Protein 1NHY (pdb70)

Organism: Saccharomyces cerevisiae (strain ATCC 204508 / S288c) (NCBI:txid559292)

GO terms:
  GO:0005085 guanyl-nucleotide exchange factor activity (F, IDA)
  GO:0005509 calcium ion binding (F, IDA)
  GO:0005543 phospholipid binding (F, IDA)
  GO:0005634 nucleus (C, IDA)
  GO:0001046 core promoter sequence-specific DNA binding (F, IDA)
  GO:0006414 translational elongation (P, IDA)
  GO:0006449 regulation of translational termination (P, IGI)
  GO:0010494 cytoplasmic stress granule (C, HDA)
  GO:0003700 DNA-binding transcription factor activity (F, IMP)
  GO:0045944 positive regulation of transcription by RNA polymerase II (P, IMP)
  GO:0005840 ribosome (C, IDA)

Radius of gyration: 18.03 Å; Cα contacts (8 Å, |Δi|>4): 320; chains: 1; bounding box: 52×27×50 Å

Sequence (215 aa):
SQGTLYANFRIRTWVPRGLVKALKLDVKVVTPDAAAEQFARDFPLKKVPAFVGPKGYKLTEAAINYYLVKLSQDDKKTQLLGADDDLNAQAQIIRWQSLANSDLCIQIANTIVPLKGGAPYNKKSVDSADAVDKIVDIFENRLKNYTYLATENISLADLVAASIFTRYFESLFGTEWRAQHPAIVRWFNTVRASPFLKDEYKDFKFADKPLSPPQ

Foldseek 3Di:
DFWEWAADQDLLCQLLVLLCQVLVPPYHYHYCVRPVVVCCVLPVVSDDRWIAGPVGDIDHDSVSNLVSLVSRPPVVVCQAQNDPVCVLLNVQLVVLLDCQVPQQLVLCVQEVCQLVPNDPHDCVRSVVSVSNVVSLVVQLVQLVVALERRDNHDYVSLQSSLSSCQSCQAAAQADVNCVVRVSCVNNNVVNCVDSSNVVSCDPRHRHNHRRDHDD

B-factor: mean 69.35, std 16.84, range [37.27, 135.95]

CATH classification: 3.40.30.10 (+1 more: 1.20.1050.10)

Secondary structure (DSSP, 8-state):
---EEE--SSHHHHHHHHHHHHHT---EEE-GGG-HHHHHHH-TT--SSEEE-GGG-EEE---HHHHHHHH------TTTT--TT-HHHHHHHHHHHHHIIIIITGGGGGTHHHHTTSS---HHHHHH--HHHHHHHHHHHHHTT-SSSSSSS--HHHHHHHHHHHHHHHHT--HHHHHH-HHHHHHHHHHHHSTTTGGG-TT-----S---S--

InterPro domains:
  IPR001662 Elongation factor 1B gamma, C-terminal [PF00647] (253-359)
  IPR001662 Elongation factor 1B gamma, C-terminal [PS50040] (254-415)
  IPR001662 Elongation factor 1B gamma, C-terminal [SM01183] (253-359)
  IPR004045 Glutathione S-transferase, N-terminal [PF02798] (3-71)
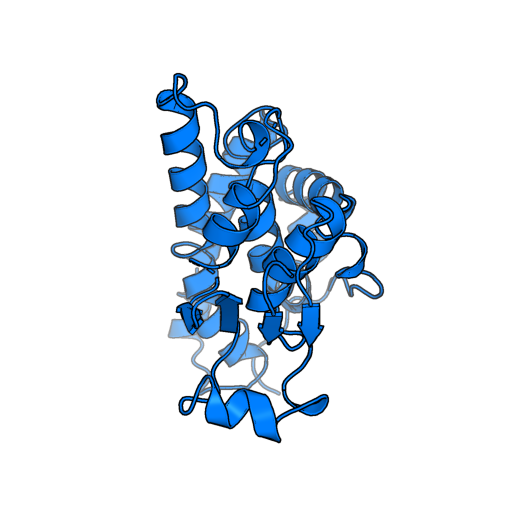  IPR004045 Glutathione S-transferase, N-terminal [PS50404] (1-78)
  IPR004046 Glutathione S-transferase, C-terminal [PF00043] (111-199)
  IPR010987 Glutathione S-transferase, C-terminal-like [PS50405] (89-215)
  IPR036249 Thioredoxin-like superfamily [SSF52833] (1-73)
  IPR036282 Glutathione S-transferase, C-terminal domain superfamily [SSF47616] (77-215)
  IPR036433 Elongation factor EF1B gamma, C-terminal domain superfamily [G3DSA:3.30.70.1010] (254-415)
  IPR036433 Elongation factor EF1B gamma, C-terminal domain superfamily [SSF89942] (254-415)
  IPR040079 Glutathione transferase family [SFLDS00019] (25-197)

Structure (mmCIF, N/CA/C/O backbone):
data_1NHY
#
_entry.id   1NHY
#
_cell.length_a   164.520
_cell.length_b   164.520
_cell.length_c   164.520
_cell.angle_alpha   90.00
_cell.angle_beta   90.00
_cell.angle_gamma   90.00
#
_symmetry.space_group_name_H-M   'I 41 3 2'
#
loop_
_entity.id
_entity.type
_entity.pdbx_description
1 polymer 'Elongation factor 1-gamma 1'
2 non-polymer 'SULFATE ION'
#
loop_
_atom_site.group_PDB
_atom_site.id
_atom_site.type_symbol
_atom_site.label_atom_id
_atom_site.label_alt_id
_atom_site.label_comp_id
_atom_site.label_asym_id
_atom_site.label_entity_id
_atom_site.label_seq_id
_atom_site.pdbx_PDB_ins_code
_atom_site.Cartn_x
_atom_site.Cartn_y
_atom_site.Cartn_z
_atom_site.occupancy
_atom_site.B_iso_or_equiv
_atom_site.auth_seq_id
_atom_site.auth_comp_id
_atom_site.auth_asym_id
_atom_site.auth_atom_id
_atom_site.pdbx_PDB_model_num
ATOM 9 N N . SER A 1 2 ? -2.824 13.175 20.416 1.00 102.13 2 SER A N 1
ATOM 10 C CA . SER A 1 2 ? -2.069 11.926 20.407 1.00 96.71 2 SER A CA 1
ATOM 11 C C . SER A 1 2 ? -2.525 10.849 21.380 1.00 93.28 2 SER A C 1
ATOM 12 O O . SER A 1 2 ? -2.493 9.659 21.065 1.00 91.73 2 SER A O 1
ATOM 15 N N . GLN A 1 3 ? -2.942 11.267 22.565 1.00 88.99 3 GLN A N 1
ATOM 16 C CA . GLN A 1 3 ? -3.363 10.329 23.589 1.00 84.51 3 GLN A CA 1
ATOM 17 C C . GLN A 1 3 ? -4.739 9.707 23.448 1.00 82.54 3 GLN A C 1
ATOM 18 O O . GLN A 1 3 ? -5.138 8.890 24.280 1.00 83.03 3 GLN A O 1
ATOM 24 N N . GLY A 1 4 ? -5.473 10.086 22.407 1.00 78.92 4 GLY A N 1
ATOM 25 C CA . GLY A 1 4 ? -6.783 9.503 22.215 1.00 73.70 4 GLY A CA 1
ATOM 26 C C . GLY A 1 4 ? -7.944 10.465 22.223 1.00 70.28 4 GLY A C 1
ATOM 27 O O . GLY A 1 4 ? -7.787 11.657 22.451 1.00 70.22 4 GLY A O 1
ATOM 28 N N . THR A 1 5 ? -9.126 9.921 21.988 1.00 67.47 5 THR A N 1
ATOM 29 C CA . THR A 1 5 ? -10.336 10.712 21.939 1.00 65.00 5 THR A CA 1
ATOM 30 C C . THR A 1 5 ? -11.401 10.237 22.922 1.00 64.48 5 THR A C 1
ATOM 31 O O . THR A 1 5 ? -11.612 9.043 23.110 1.00 64.86 5 THR A O 1
ATOM 35 N N . LEU A 1 6 ? -12.089 11.184 23.542 1.00 63.11 6 LEU A N 1
ATOM 36 C CA . LEU A 1 6 ? -13.122 10.839 24.489 1.00 61.55 6 LEU A CA 1
ATOM 37 C C . LEU A 1 6 ? -14.490 11.295 24.010 1.00 61.89 6 LEU A C 1
ATOM 38 O O . LEU A 1 6 ? -14.847 12.451 24.176 1.00 61.81 6 LEU A O 1
ATOM 43 N N . TYR A 1 7 ? -15.254 10.395 23.403 1.00 63.02 7 TYR A N 1
ATOM 44 C CA . TYR A 1 7 ? -16.596 10.746 22.949 1.00 63.86 7 TYR A CA 1
ATOM 45 C C . TYR A 1 7 ? -17.464 10.887 24.194 1.00 64.56 7 TYR A C 1
ATOM 46 O O . TYR A 1 7 ? -17.722 9.914 24.900 1.00 64.93 7 TYR A O 1
ATOM 55 N N . ALA A 1 8 ? -17.916 12.101 24.469 1.00 66.45 8 ALA A N 1
ATOM 56 C CA . ALA A 1 8 ? -18.745 12.335 25.640 1.00 67.69 8 ALA A CA 1
ATOM 57 C C . ALA A 1 8 ? -19.645 13.550 25.474 1.00 68.99 8 ALA A C 1
ATOM 58 O O . ALA A 1 8 ? -19.191 14.632 25.107 1.00 69.65 8 ALA A O 1
ATOM 60 N N . ASN A 1 9 ? -20.931 13.356 25.737 1.00 69.51 9 ASN A N 1
ATOM 61 C CA . ASN A 1 9 ? -21.899 14.432 25.650 1.00 69.35 9 ASN A CA 1
ATOM 62 C C . ASN A 1 9 ? -21.901 15.078 27.018 1.00 70.34 9 ASN A C 1
ATOM 63 O O . ASN A 1 9 ? -20.951 14.935 27.774 1.00 69.86 9 ASN A O 1
ATOM 68 N N . PHE A 1 10 ? -22.977 15.771 27.353 1.00 72.82 10 PHE A N 1
ATOM 69 C CA . PHE A 1 10 ? -23.055 16.407 28.654 1.00 74.69 10 PHE A CA 1
ATOM 70 C C . PHE A 1 10 ? -24.110 15.760 29.549 1.00 74.85 10 PHE A C 1
ATOM 71 O O . PHE A 1 10 ? -25.219 16.258 29.714 1.00 73.97 10 PHE A O 1
ATOM 79 N N . ARG A 1 11 ? -23.743 14.606 30.089 1.00 75.67 11 ARG A N 1
ATOM 80 C CA . ARG A 1 11 ? -24.582 13.848 31.004 1.00 75.83 11 ARG A CA 1
ATOM 81 C C . ARG A 1 11 ? -23.694 13.727 32.224 1.00 75.12 11 ARG A C 1
ATOM 82 O O . ARG A 1 11 ? -22.468 13.687 32.099 1.00 75.87 11 ARG A O 1
ATOM 90 N N . ILE A 1 12 ? -24.298 13.683 33.399 1.00 73.66 12 ILE A N 1
ATOM 91 C CA . ILE A 1 12 ? -23.516 13.582 34.614 1.00 72.81 12 ILE A CA 1
ATOM 92 C C . ILE A 1 12 ? -22.354 12.577 34.525 1.00 72.40 12 ILE A C 1
ATOM 93 O O . ILE A 1 12 ? -21.220 12.894 34.922 1.00 72.20 12 ILE A O 1
ATOM 98 N N . ARG A 1 13 ? -22.618 11.380 33.993 1.00 71.27 13 ARG A N 1
ATOM 99 C CA . ARG A 1 13 ? -21.575 10.359 33.886 1.00 69.77 13 ARG A CA 1
ATOM 100 C C . ARG A 1 13 ? -20.389 10.800 33.027 1.00 67.63 13 ARG A C 1
ATOM 101 O O . ARG A 1 13 ? -19.350 10.147 32.998 1.00 66.81 13 ARG A O 1
ATOM 109 N N . THR A 1 14 ? -20.540 11.924 32.341 1.00 65.59 14 THR A N 1
ATOM 110 C CA . THR A 1 14 ? -19.481 12.430 31.494 1.00 64.04 14 THR A CA 1
ATOM 111 C C . THR A 1 14 ? -18.684 13.538 32.150 1.00 62.43 14 THR A C 1
ATOM 112 O O . THR A 1 14 ? -17.562 13.831 31.759 1.00 62.79 14 THR A O 1
ATOM 116 N N . TRP A 1 15 ? -19.265 14.151 33.160 1.00 60.61 15 TRP A N 1
ATOM 117 C CA . TRP A 1 15 ? -18.602 15.249 33.821 1.00 58.48 15 TRP A CA 1
ATOM 118 C C . TRP A 1 15 ? -17.178 14.962 34.279 1.00 56.49 15 TRP A C 1
ATOM 119 O O . TRP A 1 15 ? -16.238 15.616 33.820 1.00 56.43 15 TRP A O 1
ATOM 130 N N . VAL A 1 16 ? -16.998 13.989 35.167 1.00 53.84 16 VAL A N 1
ATOM 131 C CA . VAL A 1 16 ? -15.648 13.696 35.646 1.00 50.47 16 VAL A CA 1
ATOM 132 C C . VAL A 1 16 ? -14.656 13.398 34.527 1.00 48.94 16 VAL A C 1
ATOM 133 O O . VAL A 1 16 ? -13.589 13.992 34.486 1.00 49.31 16 VAL A O 1
ATOM 137 N N . PRO A 1 17 ? -14.981 12.474 33.615 1.00 47.37 17 PRO A N 1
ATOM 138 C CA . PRO A 1 17 ? -14.021 12.200 32.544 1.00 46.80 17 PRO A CA 1
ATOM 139 C C . PRO A 1 17 ? -13.597 13.481 31.862 1.00 48.63 17 PRO A C 1
ATOM 140 O O . PRO A 1 17 ? -12.402 13.725 31.668 1.00 49.26 17 PRO A O 1
ATOM 144 N N . ARG A 1 18 ? -14.580 14.312 31.510 1.00 51.10 18 ARG A N 1
ATOM 145 C CA . ARG A 1 18 ? -14.293 15.571 30.837 1.00 51.67 18 ARG A CA 1
ATOM 146 C C . ARG A 1 18 ? -13.405 16.452 31.708 1.00 51.18 18 ARG A C 1
ATOM 147 O O . ARG A 1 18 ? -12.399 16.993 31.230 1.00 50.54 18 ARG A O 1
ATOM 155 N N . GLY A 1 19 ? -13.776 16.588 32.982 1.00 51.39 19 GLY A N 1
ATOM 156 C CA . GLY A 1 19 ? -12.978 17.387 33.897 1.00 52.09 19 GLY A CA 1
ATOM 157 C C . GLY A 1 19 ? -11.556 16.855 34.040 1.00 53.36 19 GLY A C 1
ATOM 158 O O . GLY A 1 19 ? -10.596 17.620 34.115 1.00 54.25 19 GLY A O 1
ATOM 159 N N . LEU A 1 20 ? -11.425 15.534 34.070 1.00 53.37 20 LEU A N 1
ATOM 160 C CA . LEU A 1 20 ? -10.133 14.882 34.212 1.00 52.10 20 LEU A CA 1
ATOM 161 C C . LEU A 1 20 ? -9.222 15.252 33.083 1.00 53.31 20 LEU A C 1
ATOM 162 O O . LEU A 1 20 ? -8.035 15.501 33.287 1.00 54.76 20 LEU A O 1
ATOM 167 N N . VAL A 1 21 ? -9.769 15.270 31.880 1.00 53.68 21 VAL A N 1
ATOM 168 C CA . VAL A 1 21 ? -8.946 15.620 30.744 1.00 54.71 21 VAL A CA 1
ATOM 169 C C . VAL A 1 21 ? -8.432 17.036 30.914 1.00 56.56 21 VAL A C 1
ATOM 170 O O . VAL A 1 21 ? -7.234 17.285 30.818 1.00 57.21 21 VAL A O 1
ATOM 174 N N . LYS A 1 22 ? -9.340 17.964 31.191 1.00 58.75 22 LYS A N 1
ATOM 175 C CA . LYS A 1 22 ? -8.939 19.354 31.377 1.00 60.56 22 LYS A CA 1
ATOM 176 C C . LYS A 1 22 ? -7.915 19.453 32.502 1.00 58.77 22 LYS A C 1
ATOM 177 O O . LYS A 1 22 ? -6.737 19.736 32.255 1.00 58.67 22 LYS A O 1
ATOM 183 N N . ALA A 1 23 ? -8.366 19.196 33.729 1.00 56.43 23 ALA A N 1
ATOM 184 C CA . ALA A 1 23 ? -7.506 19.275 34.907 1.00 55.84 23 ALA A CA 1
ATOM 185 C C . ALA A 1 23 ? -6.171 18.537 34.820 1.00 56.34 23 ALA A C 1
ATOM 186 O O . ALA A 1 23 ? -5.146 19.064 35.247 1.00 56.10 23 ALA A O 1
ATOM 188 N N . LEU A 1 24 ? -6.163 17.319 34.286 1.00 57.68 24 LEU A N 1
ATOM 189 C CA . LEU A 1 24 ? -4.907 16.595 34.185 1.00 57.66 24 LEU A CA 1
ATOM 190 C C . LEU A 1 24 ? -4.152 17.014 32.938 1.00 58.62 24 LEU A C 1
ATOM 191 O O . LEU A 1 24 ? -3.023 16.583 32.704 1.00 59.48 24 LEU A O 1
ATOM 196 N N . LYS A 1 25 ? -4.777 17.884 32.151 1.00 58.30 25 LYS A N 1
ATOM 197 C CA . LYS A 1 25 ? -4.189 18.371 30.916 1.00 58.46 25 LYS A CA 1
ATOM 198 C C . LYS A 1 25 ? -3.845 17.205 29.997 1.00 58.22 25 LYS A C 1
ATOM 199 O O . LYS A 1 25 ? -2.824 17.220 29.311 1.00 57.66 25 LYS A O 1
ATOM 205 N N . LEU A 1 26 ? -4.695 16.185 29.998 1.00 58.88 26 LEU A N 1
ATOM 206 C CA . LEU A 1 26 ? -4.462 15.032 29.151 1.00 59.41 26 LEU A CA 1
ATOM 207 C C . LEU A 1 26 ? -4.558 15.474 27.696 1.00 60.33 26 LEU A C 1
ATOM 208 O O . LEU A 1 26 ? -5.354 16.352 27.355 1.00 60.13 26 LEU A O 1
ATOM 213 N N . ASP A 1 27 ? -3.738 14.872 26.847 1.00 61.09 27 ASP A N 1
ATOM 214 C CA . ASP A 1 27 ? -3.739 15.201 25.438 1.00 62.52 27 ASP A CA 1
ATOM 215 C C . ASP A 1 27 ? -4.847 14.421 24.746 1.00 61.68 27 ASP A C 1
ATOM 216 O O . ASP A 1 27 ? -4.673 13.867 23.655 1.00 62.27 27 ASP A O 1
ATOM 221 N N . VAL A 1 28 ? -5.997 14.387 25.392 1.00 59.96 28 VAL A N 1
ATOM 222 C CA . VAL A 1 28 ? -7.128 13.655 24.870 1.00 58.29 28 VAL A CA 1
ATOM 223 C C . VAL A 1 28 ? -8.172 14.594 24.283 1.00 58.29 28 VAL A C 1
ATOM 224 O O . VAL A 1 28 ? -8.529 15.602 24.898 1.00 59.10 28 VAL A O 1
ATOM 228 N N . LYS A 1 29 ? -8.651 14.254 23.090 1.00 57.66 29 LYS A N 1
ATOM 229 C CA . LYS A 1 29 ? -9.671 15.027 22.394 1.00 56.64 29 LYS A CA 1
ATOM 230 C C . LYS A 1 29 ? -11.047 14.728 22.948 1.00 55.23 29 LYS A C 1
ATOM 231 O O . LYS A 1 29 ? -11.448 13.568 23.021 1.00 55.90 29 LYS A O 1
ATOM 237 N N . VAL A 1 30 ? -11.782 15.757 23.336 1.00 52.84 30 VAL A N 1
ATOM 238 C CA . VAL A 1 30 ? -13.115 15.518 23.855 1.00 51.27 30 VAL A CA 1
ATOM 239 C C . VAL A 1 30 ? -14.073 15.951 22.769 1.00 51.99 30 VAL A C 1
ATOM 240 O O . VAL A 1 30 ? -13.906 16.999 22.171 1.00 53.25 30 VAL A O 1
ATOM 244 N N . VAL A 1 31 ? -15.067 15.127 22.485 1.00 53.52 31 VAL A N 1
ATOM 245 C CA . VAL A 1 31 ? -16.008 15.438 21.423 1.00 54.91 31 VAL A CA 1
ATOM 246 C C . VAL A 1 31 ? -17.353 14.914 21.815 1.00 57.30 31 VAL A C 1
ATOM 247 O O . VAL A 1 31 ? -17.462 14.022 22.655 1.00 56.88 31 VAL A O 1
ATOM 251 N N . THR A 1 32 ? -18.388 15.461 21.210 1.00 59.85 32 THR A N 1
ATOM 252 C CA . THR A 1 32 ? -19.715 14.982 21.517 1.00 61.59 32 THR A CA 1
ATOM 253 C C . THR A 1 32 ? -20.186 14.222 20.291 1.00 62.71 32 THR A C 1
ATOM 254 O O . THR A 1 32 ? -19.799 14.550 19.170 1.00 61.53 32 THR A O 1
ATOM 258 N N . PRO A 1 33 ? -20.999 13.174 20.485 1.00 65.18 33 PRO A N 1
ATOM 259 C CA . PRO A 1 33 ? -21.478 12.411 19.329 1.00 67.80 33 PRO A CA 1
ATOM 260 C C . PRO A 1 33 ? -21.954 13.302 18.176 1.00 71.02 33 PRO A C 1
ATOM 261 O O . PRO A 1 33 ? -21.610 13.066 17.006 1.00 71.14 33 PRO A O 1
ATOM 265 N N . ASP A 1 34 ? -22.746 14.319 18.528 1.00 73.59 34 ASP A N 1
ATOM 266 C CA . ASP A 1 34 ? -23.299 15.277 17.566 1.00 74.64 34 ASP A CA 1
ATOM 267 C C . ASP A 1 34 ? -22.205 16.015 16.812 1.00 74.40 34 ASP A C 1
ATOM 268 O O . ASP A 1 34 ? -22.394 16.394 15.661 1.00 74.80 34 ASP A O 1
ATOM 273 N N . ALA A 1 35 ? -21.062 16.219 17.458 1.00 73.97 35 ALA A N 1
ATOM 274 C CA . ALA A 1 35 ? -19.952 16.913 16.823 1.00 75.16 35 ALA A CA 1
ATOM 275 C C . ALA A 1 35 ? -19.267 16.038 15.771 1.00 76.11 35 ALA A C 1
ATOM 276 O O . ALA A 1 35 ? -18.570 16.543 14.883 1.00 75.98 35 ALA A O 1
ATOM 278 N N . ALA A 1 36 ? -19.461 14.727 15.873 1.00 76.58 36 ALA A N 1
ATOM 279 C CA . ALA A 1 36 ? -18.847 13.811 14.923 1.00 77.71 36 ALA A CA 1
ATOM 280 C C . ALA A 1 36 ? -19.367 12.395 15.115 1.00 78.49 36 ALA A C 1
ATOM 281 O O . ALA A 1 36 ? -18.669 11.539 15.658 1.00 77.79 36 ALA A O 1
ATOM 283 N N . ALA A 1 37 ? -20.590 12.148 14.653 1.00 79.49 37 ALA A N 1
ATOM 284 C CA . ALA A 1 37 ? -21.211 10.831 14.781 1.00 80.26 37 ALA A CA 1
ATOM 285 C C . ALA A 1 37 ? -20.759 9.842 13.709 1.00 81.43 37 ALA A C 1
ATOM 286 O O . ALA A 1 37 ? -20.923 8.628 13.863 1.00 81.05 37 ALA A O 1
ATOM 288 N N . GLU A 1 38 ? -20.199 10.354 12.619 1.00 84.13 38 GLU A N 1
ATOM 289 C CA . GLU A 1 38 ? -19.722 9.474 11.556 1.00 87.12 38 GLU A CA 1
ATOM 290 C C . GLU A 1 38 ? -18.556 8.647 12.115 1.00 86.78 38 GLU A C 1
ATOM 291 O O . GLU A 1 38 ? -18.275 7.546 11.643 1.00 86.70 38 GLU A O 1
ATOM 297 N N . GLN A 1 39 ? -17.883 9.187 13.129 1.00 86.46 39 GLN A N 1
ATOM 298 C CA . GLN A 1 39 ? -16.768 8.495 13.756 1.00 84.74 39 GLN A CA 1
ATOM 299 C C . GLN A 1 39 ? -17.217 7.777 15.017 1.00 83.03 39 GLN A C 1
ATOM 300 O O . GLN A 1 39 ? -16.738 6.705 15.330 1.00 82.41 39 GLN A O 1
ATOM 306 N N . PHE A 1 40 ? -18.144 8.379 15.742 1.00 81.58 40 PHE A N 1
ATOM 307 C CA . PHE A 1 40 ? -18.628 7.782 16.969 1.00 81.47 40 PHE A CA 1
ATOM 308 C C . PHE A 1 40 ? -19.258 6.421 16.710 1.00 82.51 40 PHE A C 1
ATOM 309 O O . PHE A 1 40 ? -19.054 5.474 17.472 1.00 82.52 40 PHE A O 1
ATOM 317 N N . ALA A 1 41 ? -20.027 6.321 15.632 1.00 84.05 41 ALA A N 1
ATOM 318 C CA . ALA A 1 41 ? -20.688 5.065 15.296 1.00 84.60 41 ALA A CA 1
ATOM 319 C C . ALA A 1 41 ? -19.649 4.030 14.876 1.00 85.04 41 ALA A C 1
ATOM 320 O O . ALA A 1 41 ? -19.693 2.882 15.315 1.00 85.21 41 ALA A O 1
ATOM 322 N N . ARG A 1 42 ? -18.711 4.442 14.031 1.00 85.32 42 ARG A N 1
ATOM 323 C CA . ARG A 1 42 ? -17.664 3.538 13.573 1.00 85.35 42 ARG A CA 1
ATOM 324 C C . ARG A 1 42 ? -16.836 2.974 14.738 1.00 84.26 42 ARG A C 1
ATOM 325 O O . ARG A 1 42 ? -16.419 1.822 14.701 1.00 85.16 42 ARG A O 1
ATOM 333 N N . ASP A 1 43 ? -16.611 3.783 15.773 1.00 82.07 43 ASP A N 1
ATOM 334 C CA . ASP A 1 43 ? -15.816 3.369 16.923 1.00 78.91 43 ASP A CA 1
ATOM 335 C C . ASP A 1 43 ? -16.634 2.693 18.004 1.00 77.52 43 ASP A C 1
ATOM 336 O O . ASP A 1 43 ? -16.128 1.829 18.721 1.00 77.64 43 ASP A O 1
ATOM 341 N N . PHE A 1 44 ? -17.895 3.088 18.129 1.00 74.91 44 PHE A N 1
ATOM 342 C CA . PHE A 1 44 ? -18.754 2.511 19.151 1.00 74.14 44 PHE A CA 1
ATOM 343 C C . PHE A 1 44 ? -20.145 2.225 18.629 1.00 74.14 44 PHE A C 1
ATOM 344 O O . PHE A 1 44 ? -21.105 2.906 18.972 1.00 74.04 44 PHE A O 1
ATOM 352 N N . PRO A 1 45 ? -20.268 1.201 17.779 1.00 74.15 45 PRO A N 1
ATOM 353 C CA . PRO A 1 45 ? -21.549 0.801 17.193 1.00 73.64 45 PRO A CA 1
ATOM 354 C C . PRO A 1 45 ? -22.695 0.751 18.202 1.00 72.92 45 PRO A C 1
ATOM 355 O O . PRO A 1 45 ? -23.860 0.811 17.826 1.00 73.14 45 PRO A O 1
ATOM 359 N N . LEU A 1 46 ? -22.373 0.639 19.482 1.00 71.59 46 LEU A N 1
ATOM 360 C CA . LEU A 1 46 ? -23.416 0.617 20.495 1.00 71.27 46 LEU A CA 1
ATOM 361 C C . LEU A 1 46 ? -23.809 2.053 20.834 1.00 70.88 46 LEU A C 1
ATOM 362 O O . LEU A 1 46 ? -24.652 2.287 21.708 1.00 68.74 46 LEU A O 1
ATOM 367 N N . LYS A 1 47 ? -23.174 3.003 20.143 1.00 71.02 47 LYS A N 1
ATOM 368 C CA . LYS A 1 47 ? -23.420 4.436 20.334 1.00 72.25 47 LYS A CA 1
ATOM 369 C C . LYS A 1 47 ? -23.717 4.805 21.796 1.00 73.34 47 LYS A C 1
ATOM 370 O O . LYS A 1 47 ? -24.675 5.528 22.076 1.00 74.39 47 LYS A O 1
ATOM 376 N N . LYS A 1 48 ? -22.896 4.308 22.719 1.00 73.59 48 LYS A N 1
ATOM 377 C CA . LYS A 1 48 ? -23.068 4.580 24.140 1.00 72.84 48 LYS A CA 1
ATOM 378 C C . LYS A 1 48 ? -21.950 5.511 24.628 1.00 71.38 48 LYS A C 1
ATOM 379 O O . LYS A 1 48 ? -20.866 5.560 24.047 1.00 71.99 48 LYS A O 1
ATOM 385 N N . VAL A 1 49 ? -22.208 6.240 25.707 1.00 69.28 49 VAL A N 1
ATOM 386 C CA . VAL A 1 49 ? -21.227 7.173 26.232 1.00 67.36 49 VAL A CA 1
ATOM 387 C C . VAL A 1 49 ? -21.129 7.048 27.763 1.00 66.51 49 VAL A C 1
ATOM 388 O O . VAL A 1 49 ? -22.103 6.659 28.406 1.00 66.63 49 VAL A O 1
ATOM 392 N N . PRO A 1 50 ? -19.949 7.335 28.367 1.00 64.81 50 PRO A N 1
ATOM 393 C CA . PRO A 1 50 ? -18.658 7.774 27.831 1.00 62.78 50 PRO A CA 1
ATOM 394 C C . PRO A 1 50 ? -17.978 6.684 27.006 1.00 61.80 50 PRO A C 1
ATOM 395 O O . PRO A 1 50 ? -18.096 5.483 27.286 1.00 61.89 50 PRO A O 1
ATOM 399 N N . ALA A 1 51 ? -17.242 7.131 26.000 1.00 59.87 51 ALA A N 1
ATOM 400 C CA . ALA A 1 51 ? -16.538 6.252 25.094 1.00 57.34 51 ALA A CA 1
ATOM 401 C C . ALA A 1 51 ? -15.135 6.806 24.864 1.00 57.59 51 ALA A C 1
ATOM 402 O O . ALA A 1 51 ? -14.962 7.963 24.483 1.00 58.74 51 ALA A O 1
ATOM 404 N N . PHE A 1 52 ? -14.123 5.988 25.099 1.00 57.97 52 PHE A N 1
ATOM 405 C CA . PHE A 1 52 ? -12.764 6.445 24.873 1.00 57.06 52 PHE A CA 1
ATOM 406 C C . PHE A 1 52 ? -12.048 5.629 23.800 1.00 58.33 52 PHE A C 1
ATOM 407 O O . PHE A 1 52 ? -12.295 4.433 23.652 1.00 57.49 52 PHE A O 1
ATOM 415 N N . VAL A 1 53 ? -11.152 6.279 23.064 1.00 60.07 53 VAL A N 1
ATOM 416 C CA . VAL A 1 53 ? -10.396 5.612 22.015 1.00 62.87 53 VAL A CA 1
ATOM 417 C C . VAL A 1 53 ? -8.974 6.098 22.051 1.00 66.42 53 VAL A C 1
ATOM 418 O O . VAL A 1 53 ? -8.709 7.275 21.823 1.00 66.91 53 VAL A O 1
ATOM 422 N N . GLY A 1 54 ? -8.050 5.194 22.325 1.00 70.34 54 GLY A N 1
ATOM 423 C CA . GLY A 1 54 ? -6.659 5.589 22.358 1.00 75.15 54 GLY A CA 1
ATOM 424 C C . GLY A 1 54 ? -5.966 5.068 21.120 1.00 78.10 54 GLY A C 1
ATOM 425 O O . GLY A 1 54 ? -6.609 4.455 20.266 1.00 79.44 54 GLY A O 1
ATOM 426 N N . PRO A 1 55 ? -4.656 5.311 20.984 1.00 79.88 55 PRO A N 1
ATOM 427 C CA . PRO A 1 55 ? -3.883 4.849 19.833 1.00 80.38 55 PRO A CA 1
ATOM 428 C C . PRO A 1 55 ? -3.929 3.324 19.787 1.00 80.75 55 PRO A C 1
ATOM 429 O O . PRO A 1 55 ? -4.367 2.670 20.753 1.00 80.75 55 PRO A O 1
ATOM 433 N N . LYS A 1 56 ? -3.453 2.770 18.672 1.00 79.22 56 LYS A N 1
ATOM 434 C CA . LYS A 1 56 ? -3.439 1.328 18.461 1.00 77.73 56 LYS A CA 1
ATOM 435 C C . LYS A 1 56 ? -4.881 0.825 18.425 1.00 76.08 56 LYS A C 1
ATOM 436 O O . LYS A 1 56 ? -5.124 -0.382 18.426 1.00 77.44 56 LYS A O 1
ATOM 442 N N . GLY A 1 57 ? -5.838 1.748 18.406 1.00 72.87 57 GLY A N 1
ATOM 443 C CA . GLY A 1 57 ? -7.235 1.357 18.347 1.00 69.46 57 GLY A CA 1
ATOM 444 C C . GLY A 1 57 ? -7.842 0.783 19.619 1.00 67.72 57 GLY A C 1
ATOM 445 O O . GLY A 1 57 ? -8.787 -0.002 19.559 1.00 65.85 57 GLY A O 1
ATOM 446 N N . TYR A 1 58 ? -7.309 1.168 20.774 1.00 66.62 58 TYR A N 1
ATOM 447 C CA . TYR A 1 58 ? -7.834 0.680 22.040 1.00 65.51 58 TYR A CA 1
ATOM 448 C C . TYR A 1 58 ? -9.184 1.314 22.298 1.00 64.68 58 TYR A C 1
ATOM 449 O O . TYR A 1 58 ? -9.350 2.525 22.129 1.00 66.00 58 TYR A O 1
ATOM 458 N N . LYS A 1 59 ? -10.153 0.515 22.709 1.00 63.06 59 LYS A N 1
ATOM 459 C CA . LYS A 1 59 ? -11.459 1.079 22.995 1.00 61.53 59 LYS A CA 1
ATOM 460 C C . LYS A 1 59 ? -11.844 0.752 24.422 1.00 60.51 59 LYS A C 1
ATOM 461 O O . LYS A 1 59 ? -11.395 -0.237 24.993 1.00 61.72 59 LYS A O 1
ATOM 467 N N . LEU A 1 60 ? -12.658 1.610 25.010 1.00 59.08 60 LEU A N 1
ATOM 468 C CA . LEU A 1 60 ? -13.051 1.419 26.387 1.00 57.00 60 LEU A CA 1
ATOM 469 C C . LEU A 1 60 ? -14.321 2.221 26.633 1.00 56.82 60 LEU A C 1
ATOM 470 O O . LEU A 1 60 ? -14.540 3.264 26.007 1.00 55.42 60 LEU A O 1
ATOM 475 N N . THR A 1 61 ? -15.151 1.710 27.535 1.00 56.01 61 THR A N 1
ATOM 476 C CA . THR A 1 61 ? -16.409 2.337 27.902 1.00 55.11 61 THR A CA 1
ATOM 477 C C . THR A 1 61 ? -16.656 2.188 29.400 1.00 56.22 61 THR A C 1
ATOM 478 O O . THR A 1 61 ? -15.844 1.615 30.132 1.00 55.71 61 THR A O 1
ATOM 482 N N . GLU A 1 62 ? -17.809 2.682 29.839 1.00 57.29 62 GLU A N 1
ATOM 483 C CA . GLU A 1 62 ? -18.188 2.681 31.251 1.00 57.16 62 GLU A CA 1
ATOM 484 C C . GLU A 1 62 ? -17.348 3.758 31.911 1.00 56.94 62 GLU A C 1
ATOM 485 O O . GLU A 1 62 ? -16.116 3.707 31.906 1.00 55.04 62 GLU A O 1
ATOM 491 N N . ALA A 1 63 ? -18.043 4.757 32.441 1.00 59.10 63 ALA A N 1
ATOM 492 C CA . ALA A 1 63 ? -17.406 5.893 33.070 1.00 60.45 63 ALA A CA 1
ATOM 493 C C . ALA A 1 63 ? -16.253 5.469 33.947 1.00 61.65 63 ALA A C 1
ATOM 494 O O . ALA A 1 63 ? -15.099 5.759 33.626 1.00 63.08 63 ALA A O 1
ATOM 504 N N . ALA A 1 65 ? -14.373 2.997 34.293 1.00 58.37 65 ALA A N 1
ATOM 505 C CA . ALA A 1 65 ? -13.208 2.545 33.570 1.00 55.48 65 ALA A CA 1
ATOM 506 C C . ALA A 1 65 ? -12.466 3.720 32.946 1.00 54.84 65 ALA A C 1
ATOM 507 O O . ALA A 1 65 ? -11.278 3.898 33.189 1.00 54.52 65 ALA A O 1
ATOM 509 N N . ILE A 1 66 ? -13.161 4.528 32.149 1.00 54.16 66 ILE A N 1
ATOM 510 C CA . ILE A 1 66 ? -12.508 5.663 31.516 1.00 53.42 66 ILE A CA 1
ATOM 511 C C . ILE A 1 66 ? -11.852 6.596 32.531 1.00 52.52 66 ILE A C 1
ATOM 512 O O . ILE A 1 66 ? -10.708 7.030 32.339 1.00 52.28 66 ILE A O 1
ATOM 517 N N . ASN A 1 67 ? -12.563 6.888 33.616 1.00 50.53 67 ASN A N 1
ATOM 518 C CA . ASN A 1 67 ? -12.023 7.758 34.649 1.00 50.67 67 ASN A CA 1
ATOM 519 C C . ASN A 1 67 ? -10.678 7.265 35.116 1.00 50.77 67 ASN A C 1
ATOM 520 O O . ASN A 1 67 ? -9.707 8.013 35.142 1.00 52.39 67 ASN A O 1
ATOM 525 N N . TYR A 1 68 ? -10.621 5.995 35.483 1.00 50.53 68 TYR A N 1
ATOM 526 C CA . TYR A 1 68 ? -9.381 5.382 35.958 1.00 48.71 68 TYR A CA 1
ATOM 527 C C . TYR A 1 68 ? -8.302 5.432 34.884 1.00 48.04 68 TYR A C 1
ATOM 528 O O . TYR A 1 68 ? -7.154 5.795 35.151 1.00 46.69 68 TYR A O 1
ATOM 537 N N . TYR A 1 69 ? -8.681 5.053 33.668 1.00 47.97 69 TYR A N 1
ATOM 538 C CA . TYR A 1 69 ? -7.748 5.066 32.563 1.00 48.78 69 TYR A CA 1
ATOM 539 C C . TYR A 1 69 ? -7.166 6.473 32.414 1.00 48.93 69 TYR A C 1
ATOM 540 O O . TYR A 1 69 ? -5.946 6.664 32.439 1.00 49.76 69 TYR A O 1
ATOM 549 N N . LEU A 1 70 ? -8.045 7.458 32.253 1.00 48.25 70 LEU A N 1
ATOM 550 C CA . LEU A 1 70 ? -7.572 8.822 32.100 1.00 47.69 70 LEU A CA 1
ATOM 551 C C . LEU A 1 70 ? -6.626 9.196 33.228 1.00 47.41 70 LEU A C 1
ATOM 552 O O . LEU A 1 70 ? -5.524 9.692 32.988 1.00 46.60 70 LEU A O 1
ATOM 557 N N . VAL A 1 71 ? -7.036 8.966 34.464 1.00 46.14 71 VAL A N 1
ATOM 558 C CA . VAL A 1 71 ? -6.149 9.344 35.552 1.00 46.54 71 VAL A CA 1
ATOM 559 C C . VAL A 1 71 ? -4.755 8.776 35.380 1.00 47.98 71 VAL A C 1
ATOM 560 O O . VAL A 1 71 ? -3.770 9.480 35.566 1.00 48.87 71 VAL A O 1
ATOM 564 N N . LYS A 1 72 ? -4.670 7.497 35.024 1.00 48.87 72 LYS A N 1
ATOM 565 C CA . LYS A 1 72 ? -3.374 6.852 34.846 1.00 49.03 72 LYS A CA 1
ATOM 566 C C . LYS A 1 72 ? -2.565 7.406 33.677 1.00 50.11 72 LYS A C 1
ATOM 567 O O . LYS A 1 72 ? -1.349 7.302 33.680 1.00 51.04 72 LYS A O 1
ATOM 573 N N . LEU A 1 73 ? -3.234 7.973 32.675 1.00 52.65 73 LEU A N 1
ATOM 574 C CA . LEU A 1 73 ? -2.541 8.546 31.519 1.00 55.98 73 LEU A CA 1
ATOM 575 C C . LEU A 1 73 ? -1.714 9.741 31.933 1.00 58.72 73 LEU A C 1
ATOM 576 O O . LEU A 1 73 ? -0.732 10.103 31.282 1.00 59.79 73 LEU A O 1
ATOM 581 N N . SER A 1 74 ? -2.150 10.382 33.007 1.00 61.06 74 SER A N 1
ATOM 582 C CA . SER A 1 74 ? -1.454 11.539 33.514 1.00 63.37 74 SER A CA 1
ATOM 583 C C . SER A 1 74 ? -0.027 11.181 33.874 1.00 66.33 74 SER A C 1
ATOM 584 O O . SER A 1 74 ? 0.279 10.045 34.236 1.00 65.56 74 SER A O 1
ATOM 587 N N . GLN A 1 75 ? 0.850 12.170 33.762 1.00 70.81 75 GLN A N 1
ATOM 588 C CA . GLN A 1 75 ? 2.248 11.995 34.088 1.00 73.66 75 GLN A CA 1
ATOM 589 C C . GLN A 1 75 ? 2.518 12.624 35.499 1.00 74.48 75 GLN A C 1
ATOM 590 O O . GLN A 1 75 ? 3.605 12.373 36.018 1.00 75.38 75 GLN A O 1
ATOM 596 N N . ASP A 1 76 ? 1.586 13.351 36.025 1.00 75.78 76 ASP A N 1
ATOM 597 C CA . ASP A 1 76 ? 1.696 14.033 37.369 1.00 77.56 76 ASP A CA 1
ATOM 598 C C . ASP A 1 76 ? 1.555 13.021 38.519 1.00 78.66 76 ASP A C 1
ATOM 599 O O . ASP A 1 76 ? 0.460 12.829 39.058 1.00 79.67 76 ASP A O 1
ATOM 604 N N . ASP A 1 77 ? 2.658 12.388 38.909 1.00 80.07 77 ASP A N 1
ATOM 605 C CA . ASP A 1 77 ? 2.619 11.387 39.977 1.00 80.76 77 ASP A CA 1
ATOM 606 C C . ASP A 1 77 ? 1.888 11.818 41.229 1.00 79.94 77 ASP A C 1
ATOM 607 O O . ASP A 1 77 ? 1.163 11.028 41.831 1.00 80.39 77 ASP A O 1
ATOM 612 N N . LYS A 1 78 ? 2.077 13.064 41.627 1.00 78.88 78 LYS A N 1
ATOM 613 C CA . LYS A 1 78 ? 1.427 13.556 42.823 1.00 79.04 78 LYS A CA 1
ATOM 614 C C . LYS A 1 78 ? -0.091 13.517 42.663 1.00 78.58 78 LYS A C 1
ATOM 615 O O . LYS A 1 78 ? -0.817 13.167 43.596 1.00 78.10 78 LYS A O 1
ATOM 629 N N . LYS A 1 80 ? -1.902 11.536 40.546 1.00 70.24 80 LYS A N 1
ATOM 630 C CA . LYS A 1 80 ? -2.340 10.161 40.494 1.00 65.76 80 LYS A CA 1
ATOM 631 C C . LYS A 1 80 ? -2.486 9.617 41.905 1.00 64.37 80 LYS A C 1
ATOM 632 O O . LYS A 1 80 ? -3.512 9.025 42.266 1.00 63.51 80 LYS A O 1
ATOM 638 N N . THR A 1 81 ? -1.455 9.834 42.706 1.00 62.44 81 THR A N 1
ATOM 639 C CA . THR A 1 81 ? -1.455 9.397 44.090 1.00 60.23 81 THR A CA 1
ATOM 640 C C . THR A 1 81 ? -2.506 10.123 44.890 1.00 58.43 81 THR A C 1
ATOM 641 O O . THR A 1 81 ? -2.950 9.654 45.923 1.00 57.93 81 THR A O 1
ATOM 645 N N . GLN A 1 82 ? -2.917 11.280 44.416 1.00 57.72 82 GLN A N 1
ATOM 646 C CA . GLN A 1 82 ? -3.895 12.012 45.172 1.00 56.50 82 GLN A CA 1
ATOM 647 C C . GLN A 1 82 ? -5.311 11.583 44.859 1.00 54.39 82 GLN A C 1
ATOM 648 O O . GLN A 1 82 ? -6.171 11.562 45.738 1.00 54.68 82 GLN A O 1
ATOM 654 N N . LEU A 1 83 ? -5.546 11.233 43.604 1.00 52.35 83 LEU A N 1
ATOM 655 C CA . LEU A 1 83 ? -6.868 10.810 43.172 1.00 51.95 83 LEU A CA 1
ATOM 656 C C . LEU A 1 83 ? -7.183 9.345 43.503 1.00 51.73 83 LEU A C 1
ATOM 657 O O . LEU A 1 83 ? -8.281 9.039 43.963 1.00 52.00 83 LEU A O 1
ATOM 662 N N . LEU A 1 84 ? -6.220 8.454 43.284 1.00 51.50 84 LEU A N 1
ATOM 663 C CA . LEU A 1 84 ? -6.406 7.033 43.549 1.00 51.52 84 LEU A CA 1
ATOM 664 C C . LEU A 1 84 ? -5.653 6.499 44.760 1.00 52.40 84 LEU A C 1
ATOM 665 O O . LEU A 1 84 ? -5.842 5.350 45.157 1.00 52.94 84 LEU A O 1
ATOM 670 N N . GLY A 1 85 ? -4.790 7.322 45.336 1.00 52.98 85 GLY A N 1
ATOM 671 C CA . GLY A 1 85 ? -4.020 6.881 46.480 1.00 54.17 85 GLY A CA 1
ATOM 672 C C . GLY A 1 85 ? -2.708 6.271 46.026 1.00 56.72 85 GLY A C 1
ATOM 673 O O . GLY A 1 85 ? -2.613 5.757 44.903 1.00 56.06 85 GLY A O 1
ATOM 674 N N . ALA A 1 86 ? -1.701 6.325 46.903 1.00 59.99 86 ALA A N 1
ATOM 675 C CA . ALA A 1 86 ? -0.362 5.786 46.631 1.00 63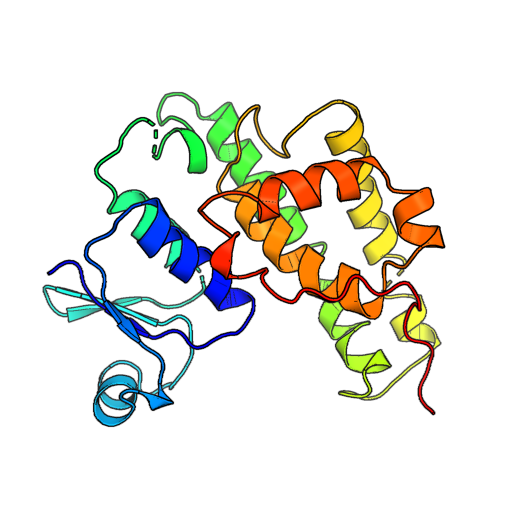.35 86 ALA A CA 1
ATOM 676 C C . ALA A 1 86 ? -0.331 4.268 46.476 1.00 66.02 86 ALA A C 1
ATOM 677 O O . ALA A 1 86 ? -1.153 3.559 47.065 1.00 66.75 86 ALA A O 1
ATOM 679 N N . ASP A 1 87 ? 0.619 3.757 45.692 1.00 68.85 87 ASP A N 1
ATOM 680 C CA . ASP A 1 87 ? 0.718 2.311 45.503 1.00 71.88 87 ASP A CA 1
ATOM 681 C C . ASP A 1 87 ? 1.173 1.692 46.811 1.00 71.63 87 ASP A C 1
ATOM 682 O O . ASP A 1 87 ? 0.750 0.602 47.183 1.00 71.89 87 ASP A O 1
ATOM 687 N N . ASP A 1 88 ? 2.042 2.388 47.518 1.00 71.36 88 ASP A N 1
ATOM 688 C CA . ASP A 1 88 ? 2.517 1.876 48.793 1.00 71.15 88 ASP A CA 1
ATOM 689 C C . ASP A 1 88 ? 1.509 2.223 49.889 1.00 69.80 88 ASP A C 1
ATOM 690 O O . ASP A 1 88 ? 1.746 1.950 51.060 1.00 70.72 88 ASP A O 1
ATOM 695 N N . ASP A 1 89 ? 0.390 2.836 49.511 1.00 67.90 89 ASP A N 1
ATOM 696 C CA . ASP A 1 89 ? -0.622 3.212 50.491 1.00 64.88 89 ASP A CA 1
ATOM 697 C C . ASP A 1 89 ? -1.942 2.499 50.229 1.00 63.20 89 ASP A C 1
ATOM 698 O O . ASP A 1 89 ? -2.950 3.124 49.876 1.00 64.09 89 ASP A O 1
ATOM 703 N N . LEU A 1 90 ? -1.936 1.184 50.410 1.00 60.52 90 LEU A N 1
ATOM 704 C CA . LEU A 1 90 ? -3.122 0.377 50.184 1.00 56.28 90 LEU A CA 1
ATOM 705 C C . LEU A 1 90 ? -4.307 0.862 50.999 1.00 54.58 90 LEU A C 1
ATOM 706 O O . LEU A 1 90 ? -5.406 1.047 50.458 1.00 54.50 90 LEU A O 1
ATOM 711 N N . ASN A 1 91 ? -4.099 1.082 52.291 1.00 52.82 91 ASN A N 1
ATOM 712 C CA . ASN A 1 91 ? -5.197 1.540 53.130 1.00 51.86 91 ASN A CA 1
ATOM 713 C C . ASN A 1 91 ? -6.041 2.639 52.497 1.00 51.73 91 ASN A C 1
ATOM 714 O O . ASN A 1 91 ? -7.274 2.656 52.649 1.00 52.18 91 ASN A O 1
ATOM 719 N N . ALA A 1 92 ? -5.369 3.543 51.779 1.00 49.68 92 ALA A N 1
ATOM 720 C CA . ALA A 1 92 ? -6.023 4.658 51.128 1.00 47.63 92 ALA A CA 1
ATOM 721 C C . ALA A 1 92 ? -6.720 4.247 49.845 1.00 49.42 92 ALA A C 1
ATOM 722 O O . ALA A 1 92 ? -7.874 4.630 49.585 1.00 49.89 92 ALA A O 1
ATOM 724 N N . GLN A 1 93 ? -6.008 3.479 49.033 1.00 49.15 93 GLN A N 1
ATOM 725 C CA . GLN A 1 93 ? -6.586 3.045 47.792 1.00 50.09 93 GLN A CA 1
ATOM 726 C C . GLN A 1 93 ? -7.932 2.414 48.083 1.00 51.59 93 GLN A C 1
ATOM 727 O O . GLN A 1 93 ? -8.947 2.799 47.486 1.00 51.76 93 GLN A O 1
ATOM 733 N N . ALA A 1 94 ? -7.947 1.464 49.017 1.00 52.17 94 ALA A N 1
ATOM 734 C CA . ALA A 1 94 ? -9.189 0.774 49.358 1.00 52.82 94 ALA A CA 1
ATOM 735 C C . ALA A 1 94 ? -10.279 1.748 49.785 1.00 53.28 94 ALA A C 1
ATOM 736 O O . ALA A 1 94 ? -11.399 1.743 49.244 1.00 54.57 94 ALA A O 1
ATOM 738 N N . GLN A 1 95 ? -9.948 2.585 50.758 1.00 51.64 95 GLN A N 1
ATOM 739 C CA . GLN A 1 95 ? -10.900 3.554 51.242 1.00 50.09 95 GLN A CA 1
ATOM 740 C C . GLN A 1 95 ? -11.497 4.383 50.121 1.00 48.99 95 GLN A C 1
ATOM 741 O O . GLN A 1 95 ? -12.696 4.675 50.120 1.00 48.24 95 GLN A O 1
ATOM 747 N N . ILE A 1 96 ? -10.667 4.762 49.160 1.00 46.63 96 ILE A N 1
ATOM 748 C CA . ILE A 1 96 ? -11.165 5.556 48.057 1.00 45.24 96 ILE A CA 1
ATOM 749 C C . ILE A 1 96 ? -12.210 4.752 47.293 1.00 46.06 96 ILE A C 1
ATOM 750 O O . ILE A 1 96 ? -13.239 5.283 46.866 1.00 48.52 96 ILE A O 1
ATOM 755 N N . ILE A 1 97 ? -11.943 3.463 47.134 1.00 45.12 97 ILE A N 1
ATOM 756 C CA . ILE A 1 97 ? -12.836 2.566 46.416 1.00 43.03 97 ILE A CA 1
ATOM 757 C C . ILE A 1 97 ? -14.096 2.347 47.215 1.00 43.35 97 ILE A C 1
ATOM 758 O O . ILE A 1 97 ? -15.178 2.100 46.669 1.00 43.63 97 ILE A O 1
ATOM 763 N N . ARG A 1 98 ? -13.954 2.425 48.526 1.00 42.47 98 ARG A N 1
ATOM 764 C CA . ARG A 1 98 ? -15.108 2.246 49.370 1.00 43.19 98 ARG A CA 1
ATOM 765 C C . ARG A 1 98 ? -16.141 3.306 49.027 1.00 43.95 98 ARG A C 1
ATOM 766 O O . ARG A 1 98 ? -17.243 2.985 48.587 1.00 43.59 98 ARG A O 1
ATOM 774 N N . TRP A 1 99 ? -15.785 4.573 49.201 1.00 45.41 99 TRP A N 1
ATOM 775 C CA . TRP A 1 99 ? -16.733 5.627 48.892 1.00 45.97 99 TRP A CA 1
ATOM 776 C C . TRP A 1 99 ? -17.074 5.642 47.431 1.00 47.94 99 TRP A C 1
ATOM 777 O O . TRP A 1 99 ? -18.232 5.858 47.050 1.00 47.89 99 TRP A O 1
ATOM 788 N N . GLN A 1 100 ? -16.059 5.390 46.612 1.00 50.73 100 GLN A N 1
ATOM 789 C CA . GLN A 1 100 ? -16.255 5.318 45.181 1.00 53.48 100 GLN A CA 1
ATOM 790 C C . GLN A 1 100 ? -17.463 4.416 44.954 1.00 53.32 100 GLN A C 1
ATOM 791 O O . GLN A 1 100 ? -18.254 4.620 44.042 1.00 53.40 100 GLN A O 1
ATOM 797 N N . SER A 1 101 ? -17.608 3.422 45.813 1.00 54.50 101 SER A N 1
ATOM 798 C CA . SER A 1 101 ? -18.705 2.476 45.706 1.00 55.97 101 SER A CA 1
ATOM 799 C C . SER A 1 101 ? -20.030 2.899 46.348 1.00 56.57 101 SER A C 1
ATOM 800 O O . SER 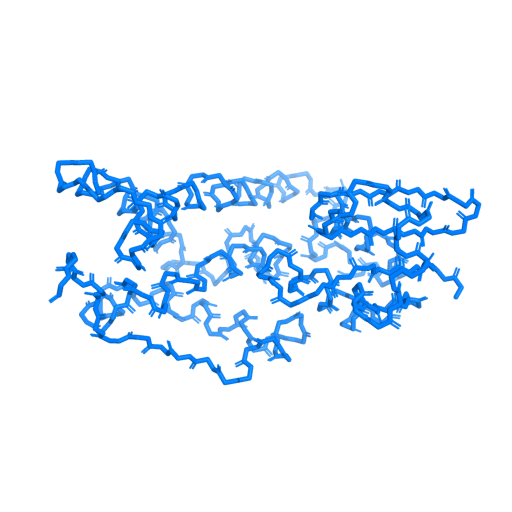A 1 101 ? -21.092 2.756 45.739 1.00 56.53 101 SER A O 1
ATOM 803 N N . LEU A 1 102 ? -19.973 3.390 47.585 1.00 57.09 102 LEU A N 1
ATOM 804 C CA . LEU A 1 102 ? -21.168 3.850 48.299 1.00 57.54 102 LEU A CA 1
ATOM 805 C C . LEU A 1 102 ? -21.960 4.843 47.459 1.00 58.43 102 LEU A C 1
ATOM 806 O O . LEU A 1 102 ? -23.193 4.853 47.460 1.00 57.97 102 LEU A O 1
ATOM 811 N N . ALA A 1 103 ? -21.226 5.695 46.755 1.00 59.67 103 ALA A N 1
ATOM 812 C CA . ALA A 1 103 ? -21.824 6.703 45.917 1.00 60.61 103 ALA A CA 1
ATOM 813 C C . ALA A 1 103 ? -22.347 6.083 44.645 1.00 62.15 103 ALA A C 1
ATOM 814 O O . ALA A 1 103 ? -23.543 6.125 44.356 1.00 62.33 103 ALA A O 1
ATOM 816 N N . ASN A 1 104 ? -21.422 5.503 43.890 1.00 64.18 104 ASN A N 1
ATOM 817 C CA . ASN A 1 104 ? -21.726 4.880 42.617 1.00 65.83 104 ASN A CA 1
ATOM 818 C C . ASN A 1 104 ? -22.800 3.811 42.668 1.00 66.90 104 ASN A C 1
ATOM 819 O O . ASN A 1 104 ? -23.422 3.492 41.656 1.00 68.73 104 ASN A O 1
ATOM 824 N N . SER A 1 105 ? -23.007 3.247 43.847 1.00 66.10 105 SER A N 1
ATOM 825 C CA . SER A 1 105 ? -24.020 2.221 44.019 1.00 64.73 105 SER A CA 1
ATOM 826 C C . SER A 1 105 ? -25.050 2.716 45.018 1.00 64.29 105 SER A C 1
ATOM 827 O O . SER A 1 105 ? -26.029 3.357 44.651 1.00 65.67 105 SER A O 1
ATOM 830 N N . ASP A 1 106 ? -24.804 2.441 46.293 1.00 62.11 106 ASP A N 1
ATOM 831 C CA . ASP A 1 106 ? -25.717 2.839 47.361 1.00 60.89 106 ASP A CA 1
ATOM 832 C C . ASP A 1 106 ? -26.548 4.094 47.151 1.00 60.42 106 ASP A C 1
ATOM 833 O O . ASP A 1 106 ? -27.750 4.071 47.380 1.00 61.52 106 ASP A O 1
ATOM 838 N N . LEU A 1 107 ? -25.927 5.180 46.721 1.00 59.38 107 LEU A N 1
ATOM 839 C CA . LEU A 1 107 ? -26.657 6.415 46.530 1.00 59.06 107 LEU A CA 1
ATOM 840 C C . LEU A 1 107 ? -27.221 6.628 45.127 1.00 60.43 107 LEU A C 1
ATOM 841 O O . LEU A 1 107 ? -28.366 7.037 44.971 1.00 62.50 107 LEU A O 1
ATOM 846 N N . CYS A 1 108 ? -26.416 6.365 44.110 1.00 60.23 108 CYS A N 1
ATOM 847 C CA . CYS A 1 108 ? -26.843 6.543 42.733 1.00 59.25 108 CYS A CA 1
ATOM 848 C C . CYS A 1 108 ? -28.047 5.665 42.388 1.00 59.56 108 CYS A C 1
ATOM 849 O O . CYS A 1 108 ? -28.867 6.022 41.542 1.00 58.15 108 CYS A O 1
ATOM 852 N N . ILE A 1 109 ? -28.157 4.514 43.049 1.00 60.80 109 ILE A N 1
ATOM 853 C CA . ILE A 1 109 ? -29.250 3.587 42.782 1.00 60.97 109 ILE A CA 1
ATOM 854 C C . ILE A 1 109 ? -30.609 4.235 42.877 1.00 62.39 109 ILE A C 1
ATOM 855 O O . ILE A 1 109 ? -31.418 4.151 41.954 1.00 63.29 109 ILE A O 1
ATOM 860 N N . GLN A 1 110 ? -30.855 4.875 44.010 1.00 62.28 110 GLN A N 1
ATOM 861 C CA . GLN A 1 110 ? -32.131 5.512 44.272 1.00 61.93 110 GLN A CA 1
ATOM 862 C C . GLN A 1 110 ? -32.585 6.592 43.311 1.00 61.71 110 GLN A C 1
ATOM 863 O O . GLN A 1 110 ? -33.769 6.900 43.257 1.00 62.69 110 GLN A O 1
ATOM 869 N N . ILE A 1 111 ? -31.669 7.178 42.554 1.00 60.96 111 ILE A N 1
ATOM 870 C CA . ILE A 1 111 ? -32.095 8.199 41.621 1.00 60.60 111 ILE A CA 1
ATOM 871 C C . ILE A 1 111 ? -33.254 7.670 40.759 1.00 62.47 111 ILE A C 1
ATOM 872 O O . ILE A 1 111 ? -34.290 8.324 40.614 1.00 62.33 111 ILE A O 1
ATOM 877 N N . ALA A 1 112 ? -33.087 6.474 40.207 1.00 63.37 112 ALA A N 1
ATOM 878 C CA . ALA A 1 112 ? -34.123 5.876 39.364 1.00 63.68 112 ALA A CA 1
ATOM 879 C C . ALA A 1 112 ? -35.336 5.432 40.178 1.00 64.45 112 ALA A C 1
ATOM 880 O O . ALA A 1 112 ? -36.278 4.845 39.656 1.00 65.12 112 ALA A O 1
ATOM 882 N N . ASN A 1 113 ? -35.307 5.696 41.470 1.00 65.66 113 ASN A N 1
ATOM 883 C CA . ASN A 1 113 ? -36.416 5.316 42.329 1.00 66.70 113 ASN A CA 1
ATOM 884 C C . ASN A 1 113 ? -37.000 6.540 42.977 1.00 67.93 113 ASN A C 1
ATOM 885 O O . ASN A 1 113 ? -37.904 6.442 43.798 1.00 69.21 113 ASN A O 1
ATOM 890 N N . THR A 1 114 ? -36.477 7.701 42.602 1.00 68.18 114 THR A N 1
ATOM 891 C CA . THR A 1 114 ? -36.961 8.944 43.161 1.00 68.02 114 THR A CA 1
ATOM 892 C C . THR A 1 114 ? -36.959 10.019 42.090 1.00 68.54 114 THR A C 1
ATOM 893 O O . THR A 1 114 ? -38.002 10.349 41.550 1.00 68.96 114 THR A O 1
ATOM 897 N N . ILE A 1 115 ? -35.794 10.559 41.763 1.00 68.76 115 ILE A N 1
ATOM 898 C CA . ILE A 1 115 ? -35.751 11.602 40.754 1.00 70.24 115 ILE A CA 1
ATOM 899 C C . ILE A 1 115 ? -36.554 11.207 39.520 1.00 72.26 115 ILE A C 1
ATOM 900 O O . ILE A 1 115 ? -37.513 11.878 39.180 1.00 72.17 115 ILE A O 1
ATOM 905 N N . VAL A 1 116 ? -36.182 10.114 38.864 1.00 74.82 116 VAL A N 1
ATOM 906 C CA . VAL A 1 116 ? -36.895 9.683 37.662 1.00 77.22 116 VAL A CA 1
ATOM 907 C C . VAL A 1 116 ? -38.416 9.656 37.853 1.00 78.35 116 VAL A C 1
ATOM 908 O O . VAL A 1 116 ? -39.145 10.257 37.068 1.00 77.84 116 VAL A O 1
ATOM 912 N N . PRO A 1 117 ? -38.915 8.950 38.891 1.00 79.38 117 PRO A N 1
ATOM 913 C CA . PRO A 1 117 ? -40.359 8.878 39.143 1.00 81.05 117 PRO A CA 1
ATOM 914 C C . PRO A 1 117 ? -40.972 10.271 39.339 1.00 82.62 117 PRO A C 1
ATOM 915 O O . PRO A 1 117 ? -41.851 10.688 38.580 1.00 83.46 117 PRO A O 1
ATOM 919 N N . LEU A 1 118 ? -40.501 10.984 40.361 1.00 83.16 118 LEU A N 1
ATOM 920 C CA . LEU A 1 118 ? -40.993 12.325 40.643 1.00 83.89 118 LEU A CA 1
ATOM 921 C C . LEU A 1 118 ? -40.957 13.190 39.405 1.00 85.32 118 LEU A C 1
ATOM 922 O O . LEU A 1 118 ? -41.975 13.740 38.999 1.00 85.77 118 LEU A O 1
ATOM 927 N N . LYS A 1 119 ? -39.785 13.318 38.798 1.00 87.14 119 LYS A N 1
ATOM 928 C CA . LYS A 1 119 ? -39.667 14.143 37.605 1.00 89.13 119 LYS A CA 1
ATOM 929 C C . LYS A 1 119 ? -40.584 13.596 36.512 1.00 90.16 119 LYS A C 1
ATOM 930 O O . LYS A 1 119 ? -40.548 14.050 35.368 1.00 90.44 119 LYS A O 1
ATOM 936 N N . GLY A 1 120 ? -41.408 12.621 36.883 1.00 91.09 120 GLY A N 1
ATOM 937 C CA . GLY A 1 120 ? -42.344 12.026 35.952 1.00 93.86 120 GLY A CA 1
ATOM 938 C C . GLY A 1 120 ? -41.695 11.428 34.725 1.00 96.38 120 GLY A C 1
ATOM 939 O O . GLY A 1 120 ? -42.058 11.756 33.594 1.00 97.19 120 GLY A O 1
ATOM 940 N N . GLY A 1 121 ? -40.726 10.544 34.945 1.00 98.22 121 GLY A N 1
ATOM 941 C CA . GLY A 1 121 ? -40.038 9.902 33.835 1.00 98.74 121 GLY A CA 1
ATOM 942 C C . GLY A 1 121 ? -40.265 8.404 33.892 1.00 98.68 121 GLY A C 1
ATOM 943 O O . GLY A 1 121 ? -39.695 7.627 33.119 1.00 98.29 121 GLY A O 1
ATOM 944 N N . ALA A 1 122 ? -41.108 7.995 34.830 1.00 98.26 122 ALA A N 1
ATOM 945 C CA . ALA A 1 122 ? -41.415 6.593 34.988 1.00 97.83 122 ALA A CA 1
ATOM 946 C C . ALA A 1 122 ? -42.563 6.454 35.962 1.00 97.51 122 ALA A C 1
ATOM 947 O O . ALA A 1 122 ? -42.759 7.311 36.830 1.00 97.19 122 ALA A O 1
ATOM 949 N N . PRO A 1 123 ? -43.346 5.373 35.823 1.00 97.15 123 PRO A N 1
ATOM 950 C CA . PRO A 1 123 ? -44.493 5.086 36.680 1.00 97.39 123 PRO A CA 1
ATOM 951 C C . PRO A 1 123 ? -44.225 5.475 38.134 1.00 98.16 123 PRO A C 1
ATOM 952 O O . PRO A 1 123 ? -43.272 4.988 38.753 1.00 98.41 123 PRO A O 1
ATOM 956 N N . TYR A 1 124 ? -45.066 6.363 38.664 1.00 98.15 124 TYR A N 1
ATOM 957 C CA . TYR A 1 124 ? -44.944 6.838 40.040 1.00 98.13 124 TYR A CA 1
ATOM 958 C C . TYR A 1 124 ? -45.666 5.908 41.013 1.00 98.35 124 TYR A C 1
ATOM 959 O O . TYR A 1 124 ? -46.701 5.348 40.682 1.00 98.51 124 TYR A O 1
ATOM 968 N N . ASN A 1 125 ? -45.121 5.751 42.213 1.00 98.72 125 ASN A N 1
ATOM 969 C CA . ASN A 1 125 ? -45.735 4.900 43.231 1.00 99.26 125 ASN A CA 1
ATOM 970 C C . ASN A 1 125 ? -45.358 5.398 44.616 1.00 100.23 125 ASN A C 1
ATOM 971 O O . ASN A 1 125 ? -44.220 5.218 45.060 1.00 101.09 125 ASN A O 1
ATOM 976 N N . LYS A 1 126 ? -46.307 6.012 45.306 1.00 101.22 126 LYS A N 1
ATOM 977 C CA . LYS A 1 126 ? -46.046 6.539 46.640 1.00 102.11 126 LYS A CA 1
ATOM 978 C C . LYS A 1 126 ? -45.306 5.541 47.533 1.00 101.87 126 LYS A C 1
ATOM 979 O O . LYS A 1 126 ? -44.208 5.824 48.018 1.00 102.44 126 LYS A O 1
ATOM 985 N N . LYS A 1 127 ? -45.912 4.377 47.748 1.00 101.46 127 LYS A N 1
ATOM 986 C CA . LYS A 1 127 ? -45.321 3.342 48.591 1.00 101.35 127 LYS A CA 1
ATOM 987 C C . LYS A 1 127 ? -43.856 3.095 48.221 1.00 99.88 127 LYS A C 1
ATOM 988 O O . LYS A 1 127 ? -42.982 3.032 49.091 1.00 99.92 127 LYS A O 1
ATOM 994 N N . SER A 1 128 ? -43.601 2.963 46.922 1.00 97.75 128 SER A N 1
ATOM 995 C CA . SER A 1 128 ? -42.258 2.727 46.409 1.00 95.40 128 SER A CA 1
ATOM 996 C C . SER A 1 128 ? -41.327 3.911 46.645 1.00 93.80 128 SER A C 1
ATOM 997 O O . SER A 1 128 ? -40.403 3.834 47.454 1.00 92.82 128 SER A O 1
ATOM 1000 N N . VAL A 1 129 ? -41.578 4.999 45.921 1.00 92.11 129 VAL A N 1
ATOM 1001 C CA . VAL A 1 129 ? -40.785 6.217 46.029 1.00 91.22 129 VAL A CA 1
ATOM 1002 C C . VAL A 1 129 ? -40.493 6.600 47.470 1.00 91.61 129 VAL A C 1
ATOM 1003 O O . VAL A 1 129 ? -39.366 6.969 47.814 1.00 92.06 129 VAL A O 1
ATOM 1007 N N . ASP A 1 130 ? -41.503 6.527 48.317 1.00 91.95 130 ASP A N 1
ATOM 1008 C CA . ASP A 1 130 ? -41.287 6.872 49.710 1.00 92.16 130 ASP A CA 1
ATOM 1009 C C . ASP A 1 130 ? -40.350 5.881 50.357 1.00 91.59 130 ASP A C 1
ATOM 1010 O O . ASP A 1 130 ? -39.622 6.222 51.286 1.00 92.35 130 ASP A O 1
ATOM 1015 N N . SER A 1 131 ? -40.361 4.654 49.857 1.00 90.56 131 SER A N 1
ATOM 1016 C CA . SER A 1 131 ? -39.492 3.619 50.400 1.00 88.91 131 SER A CA 1
ATOM 1017 C C . SER A 1 131 ? -38.076 3.802 49.846 1.00 87.73 131 SER A C 1
ATOM 1018 O O . SER A 1 131 ? -37.096 3.462 50.503 1.00 86.98 131 SER A O 1
ATOM 1021 N N . ALA A 1 132 ? -37.976 4.349 48.639 1.00 87.09 132 ALA A N 1
ATOM 1022 C CA . ALA A 1 132 ? -36.678 4.591 48.026 1.00 86.67 132 ALA A CA 1
ATOM 1023 C C . ALA A 1 132 ? -35.992 5.702 48.808 1.00 87.11 132 ALA A C 1
ATOM 1024 O O . ALA A 1 132 ? -34.803 5.621 49.110 1.00 87.60 132 ALA A O 1
ATOM 1034 N N . ASP A 1 134 ? -36.135 6.466 51.863 1.00 85.24 134 ASP A N 1
ATOM 1035 C CA . ASP A 1 134 ? -35.585 5.960 53.120 1.00 83.79 134 ASP A CA 1
ATOM 1036 C C . ASP A 1 134 ? -34.180 5.433 52.889 1.00 81.99 134 ASP A C 1
ATOM 1037 O O . ASP A 1 134 ? -33.295 5.573 53.743 1.00 81.07 134 ASP A O 1
ATOM 1042 N N . ALA A 1 135 ? -33.999 4.804 51.728 1.00 78.91 135 ALA A N 1
ATOM 1043 C CA . ALA A 1 135 ? -32.710 4.273 51.320 1.00 75.91 135 ALA A CA 1
ATOM 1044 C C . ALA A 1 135 ? -31.781 5.476 51.237 1.00 74.58 135 ALA A C 1
ATOM 1045 O O . ALA A 1 135 ? -30.730 5.508 51.882 1.00 73.98 135 ALA A O 1
ATOM 1047 N N . VAL A 1 136 ? -32.196 6.469 50.447 1.00 73.07 136 VAL A N 1
ATOM 1048 C CA . VAL A 1 136 ? -31.448 7.707 50.264 1.00 71.53 136 VAL A CA 1
ATOM 1049 C C . VAL A 1 136 ? -31.027 8.282 51.609 1.00 71.74 136 VAL A C 1
ATOM 1050 O O . VAL A 1 136 ? -29.866 8.623 51.808 1.00 72.63 136 VAL A O 1
ATOM 1054 N N . ASP A 1 137 ? -31.959 8.387 52.539 1.00 72.48 137 ASP A N 1
ATOM 1055 C CA . ASP A 1 137 ? -31.609 8.918 53.838 1.00 74.99 137 ASP A CA 1
ATOM 1056 C C . ASP A 1 137 ? -30.567 8.077 54.537 1.00 75.31 137 ASP A C 1
ATOM 1057 O O . ASP A 1 137 ? -29.734 8.612 55.258 1.00 76.38 137 ASP A O 1
ATOM 1062 N N . LYS A 1 138 ? -30.610 6.764 54.343 1.00 74.94 138 LYS A N 1
ATOM 1063 C CA . LYS A 1 138 ? -29.628 5.897 54.977 1.00 73.37 138 LYS A CA 1
ATOM 1064 C C . LYS A 1 138 ? -28.218 6.222 54.463 1.00 71.41 138 LYS A C 1
ATOM 1065 O O . LYS A 1 138 ? -27.292 6.393 55.257 1.00 69.75 138 LYS A O 1
ATOM 1071 N N . ILE A 1 139 ? -28.063 6.327 53.142 1.00 69.26 139 ILE A N 1
ATOM 1072 C CA . ILE A 1 139 ? -26.766 6.630 52.530 1.00 68.38 139 ILE A CA 1
ATOM 1073 C C . ILE A 1 139 ? -26.328 8.047 52.881 1.00 67.34 139 ILE A C 1
ATOM 1074 O O . ILE A 1 139 ? -25.177 8.288 53.249 1.00 66.79 139 ILE A O 1
ATOM 1079 N N . VAL A 1 140 ? -27.259 8.981 52.750 1.00 65.85 140 VAL A N 1
ATOM 1080 C CA . VAL A 1 140 ? -26.984 10.369 53.045 1.00 63.46 140 VAL A CA 1
ATOM 1081 C C . VAL A 1 140 ? -26.384 10.525 54.431 1.00 62.58 140 VAL A C 1
ATOM 1082 O O . VAL A 1 140 ? -25.499 11.359 54.647 1.00 62.82 140 VAL A O 1
ATOM 1086 N N . ASP A 1 141 ? -26.848 9.716 55.370 1.00 61.44 141 ASP A N 1
ATOM 1087 C CA . ASP A 1 141 ? -26.313 9.792 56.718 1.00 61.49 141 ASP A CA 1
ATOM 1088 C C . ASP A 1 141 ? -24.904 9.266 56.783 1.00 60.14 141 ASP A C 1
ATOM 1089 O O . ASP A 1 141 ? -24.090 9.791 57.517 1.00 58.24 141 ASP A O 1
ATOM 1094 N N . ILE A 1 142 ? -24.614 8.232 56.002 1.00 60.32 142 ILE A N 1
ATOM 1095 C CA . ILE A 1 142 ? -23.268 7.661 55.973 1.00 60.43 142 ILE A CA 1
ATOM 1096 C C . ILE A 1 142 ? -22.277 8.756 55.605 1.00 59.58 142 ILE A C 1
ATOM 1097 O O . ILE A 1 142 ? -21.195 8.875 56.203 1.00 58.56 142 ILE A O 1
ATOM 1102 N N . PHE A 1 143 ? -22.663 9.537 54.597 1.00 58.45 143 PHE A N 1
ATOM 1103 C CA . PHE A 1 143 ? -21.862 10.642 54.108 1.00 57.43 143 PHE A CA 1
ATOM 1104 C C . PHE A 1 143 ? -21.697 11.721 55.153 1.00 58.56 143 PHE A C 1
ATOM 1105 O O . PHE A 1 143 ? -20.576 12.024 55.568 1.00 58.13 143 PHE A O 1
ATOM 1113 N N . GLU A 1 144 ? -22.823 12.305 55.565 1.00 59.81 144 GLU A N 1
ATOM 1114 C CA . GLU A 1 144 ? -22.813 13.365 56.577 1.00 61.83 144 GLU A CA 1
ATOM 1115 C 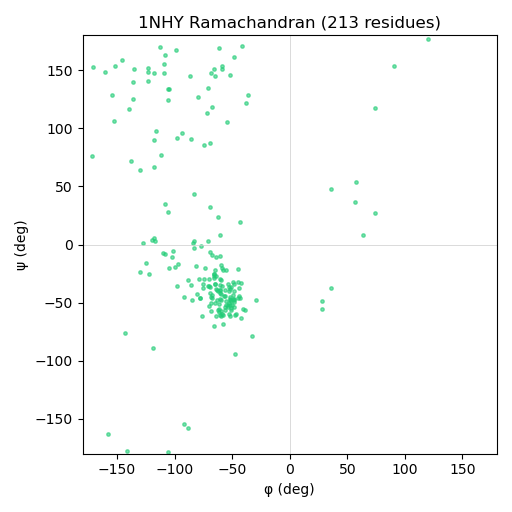C . GLU A 1 144 ? -21.986 12.976 57.771 1.00 62.43 144 GLU A C 1
ATOM 1116 O O . GLU A 1 144 ? -21.179 13.771 58.244 1.00 63.31 144 GLU A O 1
ATOM 1122 N N . ASN A 1 145 ? -22.188 11.766 58.281 1.00 62.72 145 ASN A N 1
ATOM 1123 C CA . ASN A 1 145 ? -21.423 11.356 59.444 1.00 63.84 145 ASN A CA 1
ATOM 1124 C C . ASN A 1 145 ? -19.942 11.467 59.196 1.00 62.97 145 ASN A C 1
ATOM 1125 O O . ASN A 1 145 ? -19.199 11.857 60.085 1.00 64.56 145 ASN A O 1
ATOM 1130 N N . ARG A 1 146 ? -19.498 11.119 57.993 1.00 61.27 146 ARG A N 1
ATOM 1131 C CA . ARG A 1 146 ? -18.077 11.189 57.705 1.00 60.11 146 ARG A CA 1
ATOM 1132 C C . ARG A 1 146 ? -17.610 12.618 57.440 1.00 59.86 146 ARG A C 1
ATOM 1133 O O . ARG A 1 146 ? -16.589 13.049 57.995 1.00 59.49 146 ARG A O 1
ATOM 1141 N N . LEU A 1 147 ? -18.367 13.349 56.613 1.00 59.78 147 LEU A N 1
ATOM 1142 C CA . LEU A 1 147 ? -18.037 14.727 56.259 1.00 58.75 147 LEU A CA 1
ATOM 1143 C C . LEU A 1 147 ? -18.072 15.667 57.448 1.00 60.50 147 LEU A C 1
ATOM 1144 O O . LEU A 1 147 ? -17.638 16.817 57.362 1.00 62.18 147 LEU A O 1
ATOM 1149 N N . LYS A 1 148 ? -18.601 15.185 58.560 1.00 61.20 148 LYS A N 1
ATOM 1150 C CA . LYS A 1 148 ? -18.688 16.005 59.744 1.00 62.14 148 LYS A CA 1
ATOM 1151 C C . LYS A 1 148 ? -17.339 16.160 60.425 1.00 61.43 148 LYS A C 1
ATOM 1152 O O . LYS A 1 148 ? -17.055 17.207 60.978 1.00 62.71 148 LYS A O 1
ATOM 1158 N N . ASN A 1 149 ? -16.496 15.136 60.385 1.00 61.12 149 ASN A N 1
ATOM 1159 C CA . ASN A 1 149 ? -15.188 15.235 61.034 1.00 60.69 149 ASN A CA 1
ATOM 1160 C C . ASN A 1 149 ? -14.077 15.116 60.022 1.00 59.55 149 ASN A C 1
ATOM 1161 O O . ASN A 1 149 ? -12.900 15.100 60.379 1.00 59.63 149 ASN A O 1
ATOM 1166 N N . TYR A 1 150 ? -14.462 15.019 58.758 1.00 58.05 150 TYR A N 1
ATOM 1167 C CA . TYR A 1 150 ? -13.501 14.896 57.680 1.00 57.74 150 TYR A CA 1
ATOM 1168 C C . TYR A 1 150 ? -13.864 15.799 56.494 1.00 56.80 150 TYR A C 1
ATOM 1169 O O . TYR A 1 150 ? -15.029 15.945 56.119 1.00 55.97 150 TYR A O 1
ATOM 1178 N N . THR A 1 151 ? -12.847 16.411 55.910 1.00 55.00 151 THR A N 1
ATOM 1179 C CA . THR A 1 151 ? -13.066 17.296 54.788 1.00 53.06 151 THR A CA 1
ATOM 1180 C C . THR A 1 151 ? -13.532 16.553 53.553 1.00 53.16 151 THR A C 1
ATOM 1181 O O . THR A 1 151 ? -14.509 16.943 52.905 1.00 53.68 151 THR A O 1
ATOM 1185 N N . TYR A 1 152 ? -12.797 15.495 53.226 1.00 52.98 152 TYR A N 1
ATOM 1186 C CA . TYR A 1 152 ? -13.083 14.698 52.054 1.00 53.39 152 TYR A CA 1
ATOM 1187 C C . TYR A 1 152 ? -13.540 13.329 52.483 1.00 53.10 152 TYR A C 1
ATOM 1188 O O . TYR A 1 152 ? -13.440 12.991 53.662 1.00 54.02 152 TYR A O 1
ATOM 1197 N N . LEU A 1 153 ? -14.034 12.542 51.530 1.00 52.20 153 LEU A N 1
ATOM 1198 C CA . LEU A 1 153 ? -14.563 11.216 51.833 1.00 52.45 153 LEU A CA 1
ATOM 1199 C C . LEU A 1 153 ? -13.568 10.133 52.232 1.00 53.04 153 LEU A C 1
ATOM 1200 O O . LEU A 1 153 ? -13.718 9.499 53.267 1.00 53.81 153 LEU A O 1
ATOM 1205 N N . ALA A 1 154 ? -12.545 9.909 51.424 1.00 53.24 154 ALA A N 1
ATOM 1206 C CA . ALA A 1 154 ? -11.618 8.837 51.738 1.00 52.74 154 ALA A CA 1
ATOM 1207 C C . ALA A 1 154 ? -10.248 9.280 52.177 1.00 52.74 154 ALA A C 1
ATOM 1208 O O . ALA A 1 154 ? -9.446 8.449 52.591 1.00 52.02 154 ALA A O 1
ATOM 1210 N N . THR A 1 155 ? -9.964 10.576 52.104 1.00 53.64 155 THR A N 1
ATOM 1211 C CA . THR A 1 155 ? -8.626 11.053 52.480 1.00 53.38 155 THR A CA 1
ATOM 1212 C C . THR A 1 155 ? -8.589 12.531 52.866 1.00 54.40 155 THR A C 1
ATOM 1213 O O . THR A 1 155 ? -9.628 13.124 53.173 1.00 54.74 155 THR A O 1
ATOM 1217 N N . GLU A 1 156 ? -7.405 13.134 52.892 1.00 54.28 156 GLU A N 1
ATOM 1218 C CA . GLU A 1 156 ? -7.363 14.557 53.221 1.00 55.04 156 GLU A CA 1
ATOM 1219 C C . GLU A 1 156 ? -7.025 15.341 51.966 1.00 54.85 156 GLU A C 1
ATOM 1220 O O . GLU A 1 156 ? -6.338 16.357 52.012 1.00 55.53 156 GLU A O 1
ATOM 1226 N N . ASN A 1 157 ? -7.530 14.843 50.841 1.00 53.61 157 ASN A N 1
ATOM 1227 C CA . ASN A 1 157 ? -7.334 15.447 49.532 1.00 53.47 157 ASN A CA 1
ATOM 1228 C C . ASN A 1 157 ? -8.520 15.077 48.684 1.00 53.86 157 ASN A C 1
ATOM 1229 O O . ASN A 1 157 ? -9.158 14.049 48.928 1.00 56.84 157 ASN A O 1
ATOM 1234 N N . ILE A 1 158 ? -8.845 15.896 47.695 1.00 51.50 158 ILE A N 1
ATOM 1235 C CA . ILE A 1 158 ? -9.953 15.516 46.838 1.00 49.34 158 ILE A CA 1
ATOM 1236 C C . ILE A 1 158 ? -9.482 14.279 46.072 1.00 48.97 158 ILE A C 1
ATOM 1237 O O . ILE A 1 158 ? -8.510 14.339 45.323 1.00 50.92 158 ILE A O 1
ATOM 1242 N N . SER A 1 159 ? -10.171 13.166 46.270 1.00 46.84 159 SER A N 1
ATOM 1243 C CA . SER A 1 159 ? -9.834 11.911 45.607 1.00 45.10 159 SER A CA 1
ATOM 1244 C C . SER A 1 159 ? -10.864 11.559 44.554 1.00 44.61 159 SER A C 1
ATOM 1245 O O . SER A 1 159 ? -11.985 12.085 44.543 1.00 43.85 159 SER A O 1
ATOM 1248 N N . LEU A 1 160 ? -10.489 10.646 43.677 1.00 43.36 160 LEU A N 1
ATOM 1249 C CA . LEU A 1 160 ? -11.399 10.196 42.653 1.00 43.01 160 LEU A CA 1
ATOM 1250 C C . LEU A 1 160 ? -12.769 9.949 43.296 1.00 44.05 160 LEU A C 1
ATOM 1251 O O . LEU A 1 160 ? -13.802 10.144 42.647 1.00 43.47 160 LEU A O 1
ATOM 1256 N N . ALA A 1 161 ? -12.787 9.525 44.566 1.00 45.07 161 ALA A N 1
ATOM 1257 C CA . ALA A 1 161 ? -14.058 9.278 45.256 1.00 47.13 161 ALA A CA 1
ATOM 1258 C C . ALA A 1 161 ? -14.904 10.551 45.326 1.00 49.59 161 ALA A C 1
ATOM 1259 O O . ALA A 1 161 ? -16.027 10.602 44.813 1.00 50.56 161 ALA A O 1
ATOM 1261 N N . ASP A 1 162 ? -14.365 11.578 45.967 1.00 49.61 162 ASP A N 1
ATOM 1262 C CA . ASP A 1 162 ? -15.067 12.844 46.086 1.00 49.80 162 ASP A CA 1
ATOM 1263 C C . ASP A 1 162 ? -15.579 13.306 44.740 1.00 50.56 162 ASP A C 1
ATOM 1264 O O . ASP A 1 162 ? -16.730 13.708 44.617 1.00 51.09 162 ASP A O 1
ATOM 1269 N N . LEU A 1 163 ? -14.725 13.246 43.726 1.00 51.42 163 LEU A N 1
ATOM 1270 C CA . LEU A 1 163 ? -15.155 13.674 42.410 1.00 52.69 163 LEU A CA 1
ATOM 1271 C C . LEU A 1 163 ? -16.427 12.978 41.983 1.00 52.90 163 LEU A C 1
ATOM 1272 O O . LEU A 1 163 ? -17.436 13.622 41.739 1.00 54.75 163 LEU A O 1
ATOM 1277 N N . VAL A 1 164 ? -16.381 11.658 41.900 1.00 52.17 164 VAL A N 1
ATOM 1278 C CA . VAL A 1 164 ? -17.550 10.905 41.492 1.00 49.19 164 VAL A CA 1
ATOM 1279 C C . VAL A 1 164 ? -18.721 11.135 42.415 1.00 49.96 164 VAL A C 1
ATOM 1280 O O . VAL A 1 164 ? -19.792 11.548 41.978 1.00 50.42 164 VAL A O 1
ATOM 1284 N N . ALA A 1 165 ? -18.528 10.863 43.695 1.00 50.34 165 ALA A N 1
ATOM 1285 C CA . ALA A 1 165 ? -19.596 11.069 44.653 1.00 51.88 165 ALA A CA 1
ATOM 1286 C C . ALA A 1 165 ? -20.204 12.471 44.471 1.00 53.18 165 ALA A C 1
ATOM 1287 O O . ALA A 1 165 ? -21.399 12.668 44.683 1.00 54.96 165 ALA A O 1
ATOM 1289 N N . ALA A 1 166 ? -19.393 13.446 44.064 1.00 52.84 166 ALA A N 1
ATOM 1290 C CA . ALA A 1 166 ? -19.914 14.800 43.867 1.00 53.46 166 ALA A CA 1
ATOM 1291 C C . ALA A 1 166 ? -20.872 14.848 4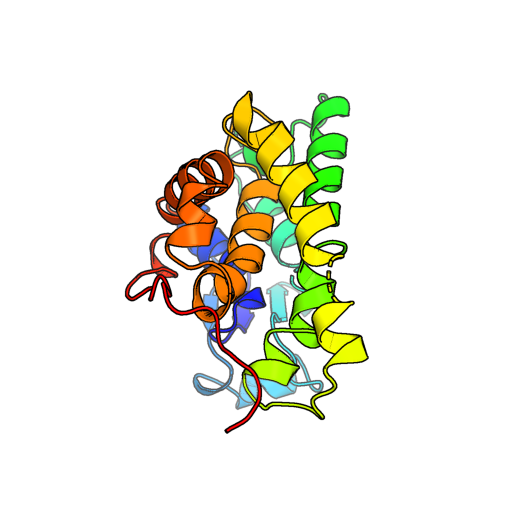2.694 1.00 54.85 166 ALA A C 1
ATOM 1292 O O . ALA A 1 166 ? -21.930 15.470 42.770 1.00 55.37 166 ALA A O 1
ATOM 1294 N N . SER A 1 167 ? -20.495 14.191 41.604 1.00 56.63 167 SER A N 1
ATOM 1295 C CA . SER A 1 167 ? -21.325 14.163 40.411 1.00 57.74 167 SER A CA 1
ATOM 1296 C C . SER A 1 167 ? -22.654 13.476 40.697 1.00 58.11 167 SER A C 1
ATOM 1297 O O . SER A 1 167 ? -23.704 13.899 40.219 1.00 59.10 167 SER A O 1
ATOM 1300 N N . ILE A 1 168 ? -22.621 12.416 41.484 1.00 58.63 168 ILE A N 1
ATOM 1301 C CA . ILE A 1 168 ? -23.854 11.717 41.777 1.00 60.27 168 ILE A CA 1
ATOM 1302 C C . ILE A 1 168 ? -24.819 12.590 42.567 1.00 60.83 168 ILE A C 1
ATOM 1303 O O . ILE A 1 168 ? -25.992 12.746 42.189 1.00 60.86 168 ILE A O 1
ATOM 1308 N N . PHE A 1 169 ? -24.317 13.174 43.649 1.00 60.61 169 PHE A N 1
ATOM 1309 C CA . PHE A 1 169 ? -25.121 14.048 44.485 1.00 59.75 169 PHE A CA 1
ATOM 1310 C C . PHE A 1 169 ? -25.836 15.132 43.687 1.00 61.91 169 PHE A C 1
ATOM 1311 O O . PHE A 1 169 ? -26.967 15.494 43.999 1.00 62.86 169 PHE A O 1
ATOM 1319 N N . THR A 1 170 ? -25.181 15.645 42.652 1.00 63.27 170 THR A N 1
ATOM 1320 C CA . THR A 1 170 ? -25.769 16.681 41.812 1.00 65.69 170 THR A CA 1
ATOM 1321 C C . THR A 1 170 ? -27.301 16.598 41.643 1.00 67.17 170 THR A C 1
ATOM 1322 O O . THR A 1 170 ? -28.029 17.336 42.310 1.00 66.92 170 THR A O 1
ATOM 1326 N N . ARG A 1 171 ? -27.795 15.708 40.786 1.00 68.90 171 ARG A N 1
ATOM 1327 C CA . ARG A 1 171 ? -29.244 15.581 40.584 1.00 70.53 171 ARG A CA 1
ATOM 1328 C C . ARG A 1 171 ? -30.080 15.644 41.875 1.00 71.35 171 ARG A C 1
ATOM 1329 O O . ARG A 1 171 ? -31.211 16.124 41.864 1.00 71.34 171 ARG A O 1
ATOM 1337 N N . TYR A 1 172 ? -29.546 15.150 42.984 1.00 72.31 172 TYR A N 1
ATOM 1338 C CA . TYR A 1 172 ? -30.291 15.226 44.238 1.00 73.83 172 TYR A CA 1
ATOM 1339 C C . TYR A 1 172 ? -30.387 16.689 44.705 1.00 74.84 172 TYR A C 1
ATOM 1340 O O . TYR A 1 172 ? -31.434 17.136 45.170 1.00 75.67 172 TYR A O 1
ATOM 1349 N N . PHE A 1 173 ? -29.294 17.435 44.578 1.00 74.47 173 PHE A N 1
ATOM 1350 C CA . PHE A 1 173 ? -29.300 18.831 44.980 1.00 74.04 173 PHE A CA 1
ATOM 1351 C C . PHE A 1 173 ? -30.160 19.649 44.057 1.00 74.92 173 PHE A C 1
ATOM 1352 O O . PHE A 1 173 ? -30.385 20.819 44.300 1.00 75.44 173 PHE A O 1
ATOM 1360 N N . GLU A 1 174 ? -30.645 19.042 42.990 1.00 76.02 174 GLU A N 1
ATOM 1361 C CA . GLU A 1 174 ? -31.474 19.777 42.054 1.00 76.45 174 GLU A CA 1
ATOM 1362 C C . GLU A 1 174 ? -32.944 19.440 42.167 1.00 76.99 174 GLU A C 1
ATOM 1363 O O . GLU A 1 174 ? -33.788 20.218 41.735 1.00 77.73 174 GLU A O 1
ATOM 1369 N N . SER A 1 175 ? -33.263 18.294 42.755 1.00 77.09 175 SER A N 1
ATOM 1370 C CA . SER A 1 175 ? -34.656 17.910 42.838 1.00 77.90 175 SER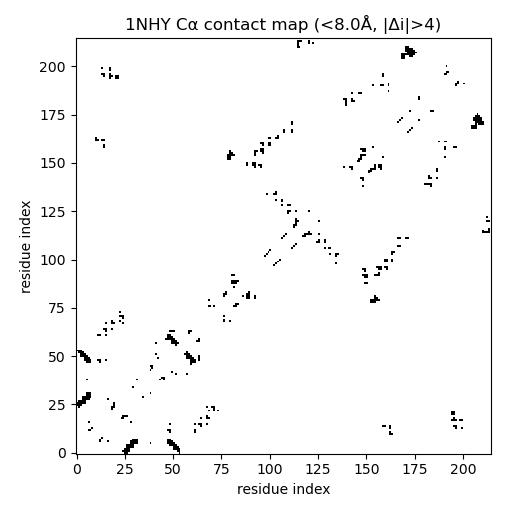 A CA 1
ATOM 1371 C C . SER A 1 175 ? -35.104 17.495 44.215 1.00 79.63 175 SER A C 1
ATOM 1372 O O . SER A 1 175 ? -36.282 17.568 44.521 1.00 80.85 175 SER A O 1
ATOM 1375 N N . LEU A 1 176 ? -34.185 17.067 45.063 1.00 80.95 176 LEU A N 1
ATOM 1376 C CA . LEU A 1 176 ? -34.619 16.623 46.373 1.00 82.08 176 LEU A CA 1
ATOM 1377 C C . LEU A 1 176 ? -34.017 17.313 47.576 1.00 83.49 176 LEU A C 1
ATOM 1378 O O . LEU A 1 176 ? -34.623 17.329 48.639 1.00 83.19 176 LEU A O 1
ATOM 1383 N N . PHE A 1 177 ? -32.830 17.875 47.431 1.00 85.99 177 PHE A N 1
ATOM 1384 C CA . PHE A 1 177 ? -32.204 18.512 48.574 1.00 88.57 177 PHE A CA 1
ATOM 1385 C C . PHE A 1 177 ? -32.411 20.002 48.579 1.00 91.19 177 PHE A C 1
ATOM 1386 O O . PHE A 1 177 ? -31.609 20.749 48.014 1.00 92.33 177 PHE A O 1
ATOM 1394 N N . GLY A 1 178 ? -33.482 20.434 49.237 1.00 92.80 178 GLY A N 1
ATOM 1395 C CA . GLY A 1 178 ? -33.786 21.849 49.289 1.00 93.99 178 GLY A CA 1
ATOM 1396 C C . GLY A 1 178 ? -33.208 22.581 50.476 1.00 94.85 178 GLY A C 1
ATOM 1397 O O . GLY A 1 178 ? -32.199 22.174 51.061 1.00 95.37 178 GLY A O 1
ATOM 1398 N N . THR A 1 179 ? -33.853 23.678 50.838 1.00 95.08 179 THR A N 1
ATOM 1399 C CA . THR A 1 179 ? -33.392 24.469 51.956 1.00 95.14 179 THR A CA 1
ATOM 1400 C C . THR A 1 179 ? -33.425 23.663 53.251 1.00 94.87 179 THR A C 1
ATOM 1401 O O . THR A 1 179 ? -32.398 23.494 53.902 1.00 94.99 179 THR A O 1
ATOM 1405 N N . GLU A 1 180 ? -34.590 23.151 53.621 1.00 94.58 180 GLU A N 1
ATOM 1406 C CA . GLU A 1 180 ? -34.697 22.369 54.851 1.00 94.66 180 GLU A CA 1
ATOM 1407 C C . GLU A 1 180 ? -33.688 21.224 54.905 1.00 93.73 180 GLU A C 1
ATOM 1408 O O . GLU A 1 180 ? -33.181 20.883 55.978 1.00 94.37 180 GLU A O 1
ATOM 1414 N N . TRP A 1 181 ? -33.397 20.640 53.746 1.00 91.36 181 TRP A N 1
ATOM 1415 C CA . TRP A 1 181 ? -32.447 19.537 53.655 1.00 88.36 181 TRP A CA 1
ATOM 1416 C C . TRP A 1 181 ? -31.035 20.025 53.942 1.00 86.35 181 TRP A C 1
ATOM 1417 O O . TRP A 1 181 ? -30.351 19.524 54.843 1.00 85.65 181 TRP A O 1
ATOM 1428 N N . ARG A 1 182 ? -30.605 21.003 53.151 1.00 83.87 182 ARG A N 1
ATOM 1429 C CA . ARG A 1 182 ? -29.279 21.560 53.300 1.00 81.14 182 ARG A CA 1
ATOM 1430 C C . ARG A 1 182 ? -29.071 22.121 54.694 1.00 79.93 182 ARG A C 1
ATOM 1431 O O . ARG A 1 182 ? -27.941 22.250 55.153 1.00 80.30 182 ARG A O 1
ATOM 1439 N N . ALA A 1 183 ? -30.160 22.443 55.379 1.00 78.88 183 ALA A N 1
ATOM 1440 C CA . ALA A 1 183 ? -30.070 23.005 56.725 1.00 77.86 183 ALA A CA 1
ATOM 1441 C C . ALA A 1 183 ? -29.692 21.956 57.765 1.00 77.14 183 ALA A C 1
ATOM 1442 O O . ALA A 1 183 ? -29.051 22.262 58.773 1.00 75.48 183 ALA A O 1
ATOM 1444 N N . GLN A 1 184 ? -30.094 20.716 57.501 1.00 77.52 184 GLN A N 1
ATOM 1445 C CA . GLN A 1 184 ? -29.830 19.609 58.404 1.00 77.00 184 GLN A CA 1
ATOM 1446 C C . GLN A 1 184 ? -28.678 18.734 57.949 1.00 74.97 184 GLN A C 1
ATOM 1447 O O . GLN A 1 184 ? -28.264 17.816 58.658 1.00 74.76 184 GLN A O 1
ATOM 1453 N N . HIS A 1 185 ? -28.166 19.017 56.760 1.00 72.73 185 HIS A N 1
ATOM 1454 C CA . HIS A 1 185 ? -27.058 18.250 56.222 1.00 70.62 185 HIS A CA 1
ATOM 1455 C C . HIS A 1 185 ? -25.959 19.194 55.750 1.00 67.57 185 HIS A C 1
ATOM 1456 O O . HIS A 1 185 ? -25.638 19.265 54.563 1.00 67.83 185 HIS A O 1
ATOM 1463 N N . PRO A 1 186 ? -25.362 19.935 56.695 1.00 64.39 186 PRO A N 1
ATOM 1464 C CA . PRO A 1 186 ? -24.291 20.903 56.438 1.00 62.81 186 PRO A CA 1
ATOM 1465 C C . PRO A 1 186 ? -23.070 20.298 55.788 1.00 61.66 186 PRO A C 1
ATOM 1466 O O . PRO A 1 186 ? -22.669 20.703 54.698 1.00 61.33 186 PRO A O 1
ATOM 1470 N N . ALA A 1 187 ? -22.476 19.337 56.490 1.00 60.73 187 ALA A N 1
ATOM 1471 C CA . ALA A 1 187 ? -21.278 18.662 56.019 1.00 59.92 187 ALA A CA 1
ATOM 1472 C C . ALA A 1 187 ? -21.358 18.369 54.522 1.00 59.29 187 ALA A C 1
ATOM 1473 O O . ALA A 1 187 ? -20.476 18.775 53.760 1.00 59.57 187 ALA A O 1
ATOM 1475 N N . ILE A 1 188 ? -22.417 17.673 54.108 1.00 57.59 188 ILE A N 1
ATOM 1476 C CA . ILE A 1 188 ? -22.607 17.327 52.705 1.00 56.67 188 ILE A CA 1
ATOM 1477 C C . ILE A 1 188 ? -22.486 18.581 51.838 1.00 55.38 188 ILE A C 1
ATOM 1478 O O . ILE A 1 188 ? -21.792 18.573 50.814 1.00 55.50 188 ILE A O 1
ATOM 1483 N N . VAL A 1 189 ? -23.155 19.654 52.261 1.00 53.74 189 VAL A N 1
ATOM 1484 C CA . VAL A 1 189 ? -23.120 20.917 51.523 1.00 52.26 189 VAL A CA 1
ATOM 1485 C C . VAL A 1 189 ? -21.704 21.473 51.461 1.00 52.66 189 VAL A C 1
ATOM 1486 O O . VAL A 1 189 ? -21.171 21.724 50.373 1.00 52.51 189 VAL A O 1
ATOM 1490 N N . ARG A 1 190 ? -21.107 21.671 52.632 1.00 52.92 190 ARG A N 1
ATOM 1491 C CA . ARG A 1 190 ? -19.740 22.161 52.724 1.00 54.34 190 ARG A CA 1
ATOM 1492 C C . ARG A 1 190 ? -18.893 21.437 51.670 1.00 56.37 190 ARG A C 1
ATOM 1493 O O . ARG A 1 190 ? -18.358 22.056 50.738 1.00 58.14 190 ARG A O 1
ATOM 1501 N N . TRP A 1 191 ? -18.806 20.111 51.846 1.00 56.66 191 TRP A N 1
ATOM 1502 C CA . TRP A 1 191 ? -18.076 19.189 50.987 1.00 55.31 191 TRP A CA 1
ATOM 1503 C C . TRP A 1 191 ? -18.428 19.368 49.514 1.00 55.16 191 TRP A C 1
ATOM 1504 O O . TRP A 1 191 ? -17.548 19.525 48.662 1.00 55.11 191 TRP A O 1
ATOM 1515 N N . PHE A 1 192 ? -19.717 19.339 49.222 1.00 53.57 192 PHE A N 1
ATOM 1516 C CA . PHE A 1 192 ? -20.173 19.464 47.856 1.00 53.86 192 PHE A CA 1
ATOM 1517 C C . PHE A 1 192 ? -19.562 20.664 47.147 1.00 54.61 192 PHE A C 1
ATOM 1518 O O . PHE A 1 192 ? -18.934 20.522 46.086 1.00 54.72 192 PHE A O 1
ATOM 1526 N N . ASN A 1 193 ? -19.724 21.841 47.744 1.00 55.95 193 ASN A N 1
ATOM 1527 C CA . ASN A 1 193 ? -19.215 23.077 47.145 1.00 56.71 193 ASN A CA 1
ATOM 1528 C C . ASN A 1 193 ? -17.705 23.065 46.950 1.00 56.13 193 ASN A C 1
ATOM 1529 O O . ASN A 1 193 ? -17.189 23.536 45.933 1.00 56.19 193 ASN A O 1
ATOM 1534 N N . THR A 1 194 ? -16.985 22.513 47.913 1.00 54.79 194 THR A N 1
ATOM 1535 C CA . THR A 1 194 ? -15.546 22.476 47.764 1.00 53.37 194 THR A CA 1
ATOM 1536 C C . THR A 1 194 ? -15.163 21.595 46.591 1.00 52.64 194 THR A C 1
ATOM 1537 O O . THR A 1 194 ? -14.184 21.866 45.893 1.00 53.16 194 THR A O 1
ATOM 1541 N N . VAL A 1 195 ? -15.932 20.537 46.368 1.00 51.41 195 VAL A N 1
ATOM 1542 C CA . VAL A 1 195 ? -15.583 19.656 45.288 1.00 50.43 195 VAL A CA 1
ATOM 1543 C C . VAL A 1 195 ? -15.938 20.242 43.939 1.00 49.92 195 VAL A C 1
ATOM 1544 O O . VAL A 1 195 ? -15.179 20.078 42.986 1.00 48.16 195 VAL A O 1
ATOM 1548 N N . ARG A 1 196 ? -17.069 20.941 43.855 1.00 50.72 196 ARG A N 1
ATOM 1549 C CA . ARG A 1 196 ? -17.500 21.544 42.583 1.00 52.26 196 ARG A CA 1
ATOM 1550 C C . ARG A 1 196 ? -16.531 22.625 42.140 1.00 53.65 196 ARG A C 1
ATOM 1551 O O . ARG A 1 196 ? -16.296 22.834 40.944 1.00 54.15 196 ARG A O 1
ATOM 1559 N N . ALA A 1 197 ? -15.980 23.321 43.124 1.00 53.18 197 ALA A N 1
ATOM 1560 C CA . ALA A 1 197 ? -15.054 24.405 42.860 1.00 52.17 197 ALA A CA 1
ATOM 1561 C C . ALA A 1 197 ? -13.766 23.966 42.179 1.00 53.04 197 ALA A C 1
ATOM 1562 O O . ALA A 1 197 ? -13.153 24.756 41.471 1.00 53.65 197 ALA A O 1
ATOM 1564 N N . SER A 1 198 ? -13.361 22.715 42.390 1.00 53.90 198 SER A N 1
ATOM 1565 C CA . SER A 1 198 ? -12.125 22.193 41.803 1.00 55.32 198 SER A CA 1
ATOM 1566 C C . SER A 1 198 ? -12.064 22.244 40.284 1.00 55.72 198 SER A C 1
ATOM 1567 O O . SER A 1 198 ? -13.094 22.226 39.600 1.00 56.73 198 SER A O 1
ATOM 1570 N N . PRO A 1 199 ? -10.847 22.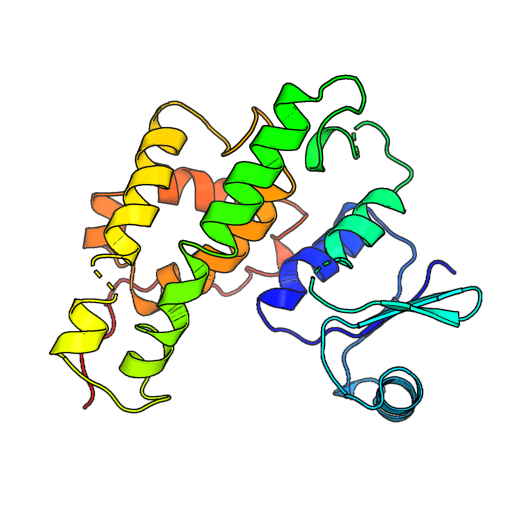307 39.729 1.00 56.18 199 PRO A N 1
ATOM 1571 C CA . PRO A 1 199 ? -10.692 22.354 38.270 1.00 57.48 199 PRO A CA 1
ATOM 1572 C C . PRO A 1 199 ? -11.297 21.120 37.603 1.00 59.02 199 PRO A C 1
ATOM 1573 O O . PRO A 1 199 ? -11.559 21.118 36.403 1.00 61.31 199 PRO A O 1
ATOM 1577 N N . PHE A 1 200 ? -11.511 20.073 38.395 1.00 59.42 200 PHE A N 1
ATOM 1578 C CA . PHE A 1 200 ? -12.074 18.818 37.909 1.00 58.91 200 PHE A CA 1
ATOM 1579 C C . PHE A 1 200 ? -13.543 18.934 37.526 1.00 59.91 200 PHE A C 1
ATOM 1580 O O . PHE A 1 200 ? -13.999 18.294 36.567 1.00 61.23 200 PHE A O 1
ATOM 1588 N N . LEU A 1 201 ? -14.274 19.748 38.283 1.00 59.11 201 LEU A N 1
ATOM 1589 C CA . LEU A 1 201 ? -15.703 19.901 38.086 1.00 60.33 201 LEU A CA 1
ATOM 1590 C C . LEU A 1 201 ? -16.202 21.323 37.867 1.00 62.04 201 LEU A C 1
ATOM 1591 O O . LEU A 1 201 ? -17.334 21.533 37.433 1.00 60.80 201 LEU A O 1
ATOM 1596 N N . LYS A 1 202 ? -15.366 22.291 38.201 1.00 64.74 202 LYS A N 1
ATOM 1597 C CA . LYS A 1 202 ? -15.706 23.701 38.078 1.00 67.68 202 LYS A CA 1
ATOM 1598 C C . LYS A 1 202 ? -16.513 24.078 36.815 1.00 69.38 202 LYS A C 1
ATOM 1599 O O . LYS A 1 202 ? -17.614 24.636 36.904 1.00 68.53 202 LYS A O 1
ATOM 1605 N N . ASP A 1 203 ? -15.970 23.747 35.647 1.00 71.52 203 ASP A N 1
ATOM 1606 C CA . ASP A 1 203 ? -16.595 24.052 34.354 1.00 72.70 203 ASP A CA 1
ATOM 1607 C C . ASP A 1 203 ? -17.888 23.286 34.088 1.00 73.66 203 ASP A C 1
ATOM 1608 O O . ASP A 1 203 ? -18.577 23.555 33.113 1.00 73.54 203 ASP A O 1
ATOM 1613 N N . GLU A 1 204 ? -18.209 22.320 34.935 1.00 76.09 204 GLU A N 1
ATOM 1614 C CA . GLU A 1 204 ? -19.421 21.532 34.742 1.00 78.68 204 GLU A CA 1
ATOM 1615 C C . GLU A 1 204 ? -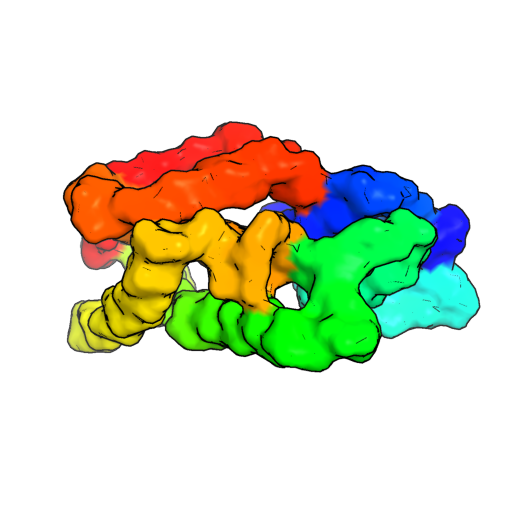20.529 22.083 35.590 1.00 79.72 204 GLU A C 1
ATOM 1616 O O . GLU A 1 204 ? -21.691 21.787 35.358 1.00 80.20 204 GLU A O 1
ATOM 1622 N N . TYR A 1 205 ? -20.175 22.891 36.576 1.00 81.45 205 TYR A N 1
ATOM 1623 C CA . TYR A 1 205 ? -21.176 23.422 37.483 1.00 83.68 205 TYR A CA 1
ATOM 1624 C C . TYR A 1 205 ? -21.510 24.881 37.274 1.00 85.42 205 TYR A C 1
ATOM 1625 O O . TYR A 1 205 ? -21.921 25.569 38.213 1.00 86.13 205 TYR A O 1
ATOM 1634 N N . LYS A 1 206 ? -21.345 25.351 36.042 1.00 86.90 206 LYS A N 1
ATOM 1635 C CA . LYS A 1 206 ? -21.641 26.740 35.717 1.00 87.36 206 LYS A CA 1
ATOM 1636 C C . LYS A 1 206 ? -22.999 27.142 36.278 1.00 88.05 206 LYS A C 1
ATOM 1637 O O . LYS A 1 206 ? -23.116 27.549 37.430 1.00 88.38 206 LYS A O 1
ATOM 1643 N N . ASP A 1 207 ? -24.031 27.029 35.466 1.00 89.15 207 ASP A N 1
ATOM 1644 C CA . ASP A 1 207 ? -25.359 27.380 35.934 1.00 90.27 207 ASP A CA 1
ATOM 1645 C C . ASP A 1 207 ? -25.987 26.176 36.631 1.00 89.68 207 ASP A C 1
ATOM 1646 O O . ASP A 1 207 ? -26.642 25.333 36.009 1.00 88.40 207 ASP A O 1
ATOM 1651 N N . PHE A 1 208 ? -25.763 26.098 37.938 1.00 89.32 208 PHE A N 1
ATOM 1652 C CA . PHE A 1 208 ? -26.282 25.004 38.740 1.00 89.40 208 PHE A CA 1
ATOM 1653 C C . PHE A 1 208 ? -27.460 25.486 39.586 1.00 89.09 208 PHE A C 1
ATOM 1654 O O . PHE A 1 208 ? -27.327 26.444 40.339 1.00 89.01 208 PHE A O 1
ATOM 1662 N N . LYS A 1 209 ? -28.605 24.822 39.464 1.00 89.11 209 LYS A N 1
ATOM 1663 C CA . LYS A 1 209 ? -29.787 25.219 40.227 1.00 89.43 209 LYS A CA 1
ATOM 1664 C C . LYS A 1 209 ? -29.975 24.489 41.548 1.00 88.65 209 LYS A C 1
ATOM 1665 O O . LYS A 1 209 ? -30.544 23.397 41.584 1.00 88.59 209 LYS A O 1
ATOM 1671 N N . PHE A 1 210 ? -29.517 25.095 42.636 1.00 88.50 210 PHE A N 1
ATOM 1672 C CA . PHE A 1 210 ? -29.682 24.488 43.955 1.00 88.94 210 PHE A CA 1
ATOM 1673 C C . PHE A 1 210 ? -31.150 24.503 44.349 1.00 89.97 210 PHE A C 1
ATOM 1674 O O . PHE A 1 210 ? -31.608 25.431 44.995 1.00 90.18 210 PHE A O 1
ATOM 1682 N N . ALA A 1 211 ? -31.893 23.478 43.965 1.00 91.83 211 ALA A N 1
ATOM 1683 C CA . ALA A 1 211 ? -33.309 23.415 44.297 1.00 94.26 211 ALA A CA 1
ATOM 1684 C C . ALA A 1 211 ? -33.553 23.621 45.792 1.00 96.15 211 ALA A C 1
ATOM 1685 O O . ALA A 1 211 ? -32.735 23.227 46.623 1.00 97.32 211 ALA A O 1
ATOM 1687 N N . ASP A 1 212 ? -34.668 24.262 46.129 1.00 97.54 212 ASP A N 1
ATOM 1688 C CA . ASP A 1 212 ? -35.045 24.491 47.531 1.00 98.30 212 ASP A CA 1
ATOM 1689 C C . ASP A 1 212 ? -36.475 23.966 47.679 1.00 97.79 212 ASP A C 1
ATOM 1690 O O . ASP A 1 212 ? -37.090 24.030 48.750 1.00 97.41 212 ASP A O 1
ATOM 1695 N N . LYS A 1 213 ? -36.976 23.432 46.568 1.00 97.27 213 LYS A N 1
ATOM 1696 C CA . LYS A 1 213 ? -38.321 22.885 46.466 1.00 96.62 213 LYS A CA 1
ATOM 1697 C C . LYS A 1 213 ? -38.241 21.388 46.131 1.00 96.21 213 LYS A C 1
ATOM 1698 O O . LYS A 1 213 ? -38.215 21.008 44.950 1.00 95.77 213 LYS A O 1
ATOM 1704 N N . PRO A 1 214 ? -38.183 20.522 47.163 1.00 95.31 214 PRO A N 1
ATOM 1705 C CA . PRO A 1 214 ? -38.109 19.074 46.947 1.00 95.67 214 PRO A CA 1
ATOM 1706 C C . PRO A 1 214 ? -39.265 18.622 46.067 1.00 96.94 214 PRO A C 1
ATOM 1707 O O . PRO A 1 214 ? -40.395 18.555 46.540 1.00 98.03 214 PRO A O 1
ATOM 1711 N N . LEU A 1 215 ? -38.993 18.319 44.798 1.00 97.88 215 LEU A N 1
ATOM 1712 C CA . LEU A 1 215 ? -40.051 17.888 43.888 1.00 99.39 215 LEU A CA 1
ATOM 1713 C C . LEU A 1 215 ? -41.087 17.019 44.591 1.00 101.35 215 LEU A C 1
ATOM 1714 O O . LEU A 1 215 ? -40.744 16.052 45.269 1.00 100.98 215 LEU A O 1
ATOM 1719 N N . SER A 1 216 ? -42.355 17.381 44.431 1.00 104.08 216 SER A N 1
ATOM 1720 C CA . SER A 1 216 ? -43.459 16.644 45.042 1.00 107.05 216 SER A CA 1
ATOM 1721 C C . SER A 1 216 ? -44.081 15.703 44.005 1.00 109.23 216 SER A C 1
ATOM 1722 O O . SER A 1 216 ? -43.802 15.829 42.808 1.00 108.68 216 SER A O 1
ATOM 1725 N N . PRO A 1 217 ? -44.935 14.753 44.448 1.00 111.72 217 PRO A N 1
ATOM 1726 C CA . PRO A 1 217 ? -45.601 13.781 43.563 1.00 114.24 217 PRO A CA 1
ATOM 1727 C C . PRO A 1 217 ? -46.116 14.375 42.236 1.00 116.97 217 PRO A C 1
ATOM 1728 O O . PRO A 1 217 ? -46.108 15.595 42.050 1.00 117.67 217 PRO A O 1
ATOM 1732 N N . PRO A 1 218 ? -46.564 13.516 41.293 1.00 119.01 218 PRO A N 1
ATOM 1733 C CA . PRO A 1 218 ? -47.081 13.958 39.990 1.00 120.49 218 PRO A CA 1
ATOM 1734 C C . PRO A 1 218 ? -48.101 15.095 40.106 1.00 122.06 218 PRO A C 1
ATOM 1735 O O . PRO A 1 218 ? -48.663 15.312 41.180 1.00 122.54 218 PRO A O 1
ATOM 1739 N N . GLN A 1 219 ? -48.335 15.809 39.002 1.00 123.46 219 GLN A N 1
ATOM 1740 C CA . GLN A 1 219 ? -49.298 16.918 38.963 1.00 124.68 219 GLN A CA 1
ATOM 1741 C C . GLN A 1 219 ? -48.827 18.130 39.766 1.00 124.90 219 GLN A C 1
ATOM 1742 O O . GLN A 1 219 ? -49.636 18.967 40.178 1.00 124.60 219 GLN A O 1
#

Solvent-accessible surface area: 11453 Å² total

Nearest PDB structures (foldseek):
  1nhy-assembly1_A  TM=1.005E+00  e=1.162E-39  Saccharomyces cerevisiae
  5f8b-assembly1_A  TM=8.347E-01  e=1.564E-14  Aspergillus fumigatus Af293
  5jpo-assembly1_A  TM=8.147E-01  e=1.051E-13  Homo sapiens
  5jpo-assembly1_C-2  TM=8.264E-01  e=3.121E-13  Homo sapiens
  5dqs-assembly1_A  TM=8.087E-01  e=6.688E-13  Homo sapiens